Protein AF-0000000078664743 (afdb_homodimer)

Structure (mmCIF, N/CA/C/O backbone):
data_AF-0000000078664743-model_v1
#
loop_
_entity.id
_entity.type
_entity.pdbx_description
1 polymer 'ArnR1-like winged helix-turn-helix domain-containing protein'
#
loop_
_atom_site.group_PDB
_atom_site.id
_atom_site.type_symbol
_atom_site.label_atom_id
_atom_site.label_alt_id
_atom_site.label_comp_id
_atom_site.label_asym_id
_atom_site.label_entity_id
_atom_site.label_seq_id
_atom_site.pdbx_PDB_ins_code
_atom_site.Cartn_x
_atom_site.Cartn_y
_atom_site.Cartn_z
_atom_site.occupancy
_atom_site.B_iso_or_equiv
_atom_site.auth_seq_id
_atom_site.auth_comp_id
_atom_site.auth_asym_id
_atom_site.auth_atom_id
_atom_site.pdbx_PDB_model_num
ATOM 1 N N . MET A 1 1 ? 20.891 1.784 12.328 1 29.5 1 MET A N 1
ATOM 2 C CA . MET A 1 1 ? 19.484 2.105 12.508 1 29.5 1 MET A CA 1
ATOM 3 C C . MET A 1 1 ? 18.656 1.652 11.312 1 29.5 1 MET A C 1
ATOM 5 O O . MET A 1 1 ? 18.906 2.096 10.188 1 29.5 1 MET A O 1
ATOM 9 N N . VAL A 1 2 ? 18.438 0.49 11.133 1 40.75 2 VAL A N 1
ATOM 10 C CA . VAL A 1 2 ? 17.844 -0.229 10.008 1 40.75 2 VAL A CA 1
ATOM 11 C C . VAL A 1 2 ? 16.656 0.557 9.461 1 40.75 2 VAL A C 1
ATOM 13 O O . VAL A 1 2 ? 15.711 0.853 10.195 1 40.75 2 VAL A O 1
ATOM 16 N N . HIS A 1 3 ? 16.891 1.519 8.789 1 48.75 3 HIS A N 1
ATOM 17 C CA . HIS A 1 3 ? 15.93 2.467 8.242 1 48.75 3 HIS A CA 1
ATOM 18 C C . HIS A 1 3 ? 14.641 1.767 7.832 1 48.75 3 HIS A C 1
ATOM 20 O O . HIS A 1 3 ? 14.641 0.968 6.891 1 48.75 3 HIS A O 1
ATOM 26 N N . GLU A 1 4 ? 13.859 1.42 8.812 1 56.59 4 GLU A N 1
ATOM 27 C CA . GLU A 1 4 ? 12.609 0.689 8.648 1 56.59 4 GLU A CA 1
ATOM 28 C C . GLU A 1 4 ? 11.711 1.367 7.621 1 56.59 4 GLU A C 1
ATOM 30 O O . GLU A 1 4 ? 11.25 2.492 7.836 1 56.59 4 GLU A O 1
ATOM 35 N N . TYR A 1 5 ? 11.898 1.019 6.418 1 73.31 5 TYR A N 1
ATOM 36 C CA . TYR A 1 5 ? 11.07 1.503 5.32 1 73.31 5 TYR A CA 1
ATOM 37 C C . TYR A 1 5 ? 9.609 1.163 5.551 1 73.31 5 TYR A C 1
ATOM 39 O O . TYR A 1 5 ? 9.281 0.04 5.941 1 73.31 5 TYR A O 1
ATOM 47 N N . ARG A 1 6 ? 8.883 2.23 5.762 1 85.38 6 ARG A N 1
ATOM 48 C CA . ARG A 1 6 ? 7.438 2.08 5.906 1 85.38 6 ARG A CA 1
ATOM 49 C C . ARG A 1 6 ? 6.738 2.17 4.555 1 85.38 6 ARG A C 1
ATOM 51 O O . ARG A 1 6 ? 7.035 3.061 3.754 1 85.38 6 ARG A O 1
ATOM 58 N N . ASP A 1 7 ? 5.879 1.217 4.371 1 92 7 ASP A N 1
ATOM 59 C CA . ASP A 1 7 ? 5.074 1.307 3.156 1 92 7 ASP A CA 1
ATOM 60 C C . ASP A 1 7 ? 4.246 2.59 3.139 1 92 7 ASP A C 1
ATOM 62 O O . ASP A 1 7 ? 3.66 2.971 4.152 1 92 7 ASP A O 1
ATOM 66 N N . ARG A 1 8 ? 4.203 3.211 2.006 1 94.44 8 ARG A N 1
ATOM 67 C CA . ARG A 1 8 ? 3.533 4.5 1.865 1 94.44 8 ARG A CA 1
ATOM 68 C C . ARG A 1 8 ? 2.049 4.383 2.189 1 94.44 8 ARG A C 1
ATOM 70 O O . ARG A 1 8 ? 1.44 5.332 2.689 1 94.44 8 ARG A O 1
ATOM 77 N N . VAL A 1 9 ? 1.49 3.242 1.923 1 96.81 9 VAL A N 1
ATOM 78 C CA . VAL A 1 9 ? 0.064 3.061 2.176 1 96.81 9 VAL A CA 1
ATOM 79 C C . VAL A 1 9 ? -0.228 3.271 3.66 1 96.81 9 VAL A C 1
ATOM 81 O O . VAL A 1 9 ? -1.242 3.873 4.02 1 96.81 9 VAL A O 1
ATOM 84 N N . TYR A 1 10 ? 0.654 2.912 4.492 1 96.75 10 TYR A N 1
ATOM 85 C CA . TYR A 1 10 ? 0.436 3.066 5.926 1 96.75 10 TYR A CA 1
ATOM 86 C C . TYR A 1 10 ? 0.685 4.504 6.363 1 96.75 10 TYR A C 1
ATOM 88 O O . TYR A 1 10 ? 0.009 5.012 7.262 1 96.75 10 TYR A O 1
ATOM 96 N N . ILE A 1 11 ? 1.611 5.117 5.762 1 95.81 11 ILE A N 1
ATOM 97 C CA . ILE A 1 11 ? 1.877 6.523 6.047 1 95.81 11 ILE A CA 1
ATOM 98 C C . ILE A 1 11 ? 0.661 7.363 5.668 1 95.81 11 ILE A C 1
ATOM 100 O O . ILE A 1 11 ? 0.222 8.219 6.441 1 95.81 11 ILE A O 1
ATOM 104 N N . ARG A 1 12 ? 0.143 7.094 4.504 1 97.81 12 ARG A N 1
ATOM 105 C CA . ARG A 1 12 ? -1.037 7.812 4.035 1 97.81 12 ARG A CA 1
ATOM 106 C C . ARG A 1 12 ? -2.215 7.609 4.98 1 97.81 12 ARG A C 1
ATOM 108 O O . ARG A 1 12 ? -2.947 8.555 5.281 1 97.81 12 ARG A O 1
ATOM 115 N N . LYS A 1 13 ? -2.326 6.422 5.398 1 98.38 13 LYS A N 1
ATOM 116 C CA . LYS A 1 13 ? -3.387 6.129 6.359 1 98.38 13 LYS A CA 1
ATOM 117 C C . LYS A 1 13 ? -3.184 6.91 7.652 1 98.38 13 LYS A C 1
ATOM 119 O O . LYS A 1 13 ? -4.129 7.5 8.188 1 98.38 13 LYS A O 1
ATOM 124 N N . ASP A 1 14 ? -2.004 6.918 8.164 1 97.69 14 ASP A N 1
ATOM 125 C CA . ASP A 1 14 ? -1.708 7.59 9.422 1 97.69 14 ASP A CA 1
ATOM 126 C C . ASP A 1 14 ? -1.971 9.094 9.32 1 97.69 14 ASP A C 1
ATOM 128 O O . ASP A 1 14 ? -2.475 9.703 10.258 1 97.69 14 ASP A O 1
ATOM 132 N N . VAL A 1 15 ? -1.629 9.641 8.273 1 98.12 15 VAL A N 1
ATOM 133 C CA . VAL A 1 15 ? -1.849 11.062 8.039 1 98.12 15 VAL A CA 1
ATOM 134 C C . VAL A 1 15 ? -3.336 11.383 8.164 1 98.12 15 VAL A C 1
ATOM 136 O O . VAL A 1 15 ? -3.721 12.32 8.867 1 98.12 15 VAL A O 1
ATOM 139 N N . ILE A 1 16 ? -4.145 10.633 7.523 1 98.75 16 ILE A N 1
ATOM 140 C CA . ILE A 1 16 ? -5.586 10.867 7.562 1 98.75 16 ILE A CA 1
ATOM 141 C C . ILE A 1 16 ?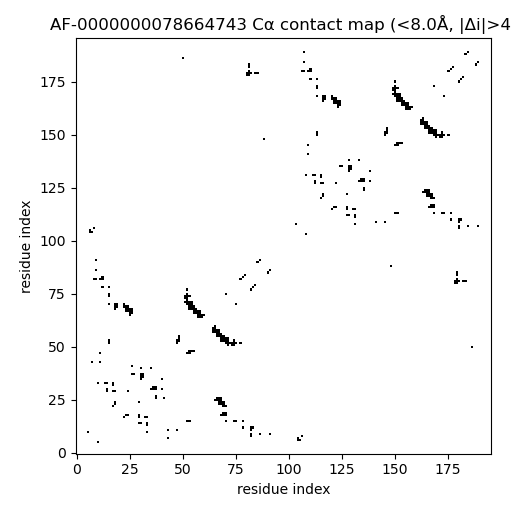 -6.105 10.648 8.984 1 98.75 16 ILE A C 1
ATOM 143 O O . ILE A 1 16 ? -6.91 11.43 9.484 1 98.75 16 ILE A O 1
ATOM 147 N N . LEU A 1 17 ? -5.602 9.625 9.594 1 98.31 17 LEU A N 1
ATOM 148 C CA . LEU A 1 17 ? -6.027 9.305 10.953 1 98.31 17 LEU A CA 1
ATOM 149 C C . LEU A 1 17 ? -5.699 10.445 11.914 1 98.31 17 LEU A C 1
ATOM 151 O O . LEU A 1 17 ? -6.551 10.859 12.703 1 98.31 17 LEU A O 1
ATOM 155 N N . LYS A 1 18 ? -4.484 10.953 11.883 1 98.38 18 LYS A N 1
ATOM 156 C CA . LYS A 1 18 ? -4.062 12.016 12.789 1 98.38 18 LYS A CA 1
ATOM 157 C C . LYS A 1 18 ? -4.844 13.305 12.531 1 98.38 18 LYS A C 1
ATOM 159 O O . LYS A 1 18 ? -5.258 13.984 13.469 1 98.38 18 LYS A O 1
ATOM 164 N N . LEU A 1 19 ? -5.109 13.594 11.289 1 98.56 19 LEU A N 1
ATOM 165 C CA . LEU A 1 19 ? -5.895 14.781 10.969 1 98.56 19 LEU A CA 1
ATOM 166 C C . LEU A 1 19 ? -7.344 14.609 11.414 1 98.56 19 LEU A C 1
ATOM 168 O O . LEU A 1 19 ? -8 15.578 11.789 1 98.56 19 LEU A O 1
ATOM 172 N N . SER A 1 20 ? -7.785 13.43 11.336 1 98.06 20 SER A N 1
ATOM 173 C CA . SER A 1 20 ? -9.141 13.156 11.805 1 98.06 20 SER A CA 1
ATOM 174 C C . SER A 1 20 ? -9.234 13.281 13.32 1 98.06 20 SER A C 1
ATOM 176 O O . SER A 1 20 ? -10.25 13.727 13.852 1 98.06 20 SER A O 1
ATOM 178 N N . GLU A 1 21 ? -8.227 12.945 13.984 1 97.56 21 GLU A N 1
ATOM 179 C CA . GLU A 1 21 ? -8.172 12.938 15.438 1 97.56 21 GLU A CA 1
ATOM 180 C C . GLU A 1 21 ? -7.98 14.344 15.992 1 97.56 21 GLU A C 1
ATOM 182 O O . GLU A 1 21 ? -8.625 14.734 16.969 1 97.56 21 GLU A O 1
ATOM 187 N N . TYR A 1 22 ? -7.117 15.117 15.352 1 97.31 22 TYR A N 1
ATOM 188 C CA . TYR A 1 22 ? -6.676 16.375 15.945 1 97.31 22 TYR A CA 1
ATOM 189 C C . TYR A 1 22 ? -7.242 17.562 15.18 1 97.31 22 TYR A C 1
ATOM 191 O O . TYR A 1 22 ? -7.113 18.719 15.617 1 97.31 22 TYR A O 1
ATOM 199 N N . GLY A 1 23 ? -7.875 17.203 14.102 1 96.5 23 GLY A N 1
ATOM 200 C CA . GLY A 1 23 ? -8.359 18.297 13.258 1 96.5 23 GLY A CA 1
ATOM 201 C C . GLY A 1 23 ? -7.281 18.891 12.375 1 96.5 23 GLY A C 1
ATOM 202 O O . GLY A 1 23 ? -6.578 18.156 11.672 1 96.5 23 GLY A O 1
ATOM 203 N N . GLU A 1 24 ? -7.102 20.203 12.414 1 97.56 24 GLU A N 1
ATOM 204 C CA . GLU A 1 24 ? -6.129 20.891 11.57 1 97.56 24 GLU A CA 1
ATOM 205 C C . GLU A 1 24 ? -4.742 20.875 12.211 1 97.56 24 GLU A C 1
ATOM 207 O O . GLU A 1 24 ? -4.598 21.109 13.406 1 97.56 24 GLU A O 1
ATOM 212 N N . LEU A 1 25 ? -3.781 20.562 11.422 1 97.25 25 LEU A N 1
ATOM 213 C CA . LEU A 1 25 ? -2.404 20.531 11.906 1 97.25 25 LEU A CA 1
ATOM 214 C C . LEU A 1 25 ? -1.46 21.156 10.883 1 97.25 25 LEU A C 1
ATOM 216 O O . LEU A 1 25 ? -1.695 21.062 9.672 1 97.25 25 LEU A O 1
ATOM 220 N N . ASN A 1 26 ? -0.406 21.719 11.398 1 95.44 26 ASN A N 1
ATOM 221 C CA . ASN A 1 26 ? 0.652 22.109 10.469 1 95.44 26 ASN A CA 1
ATOM 222 C C . ASN A 1 26 ? 1.552 20.922 10.125 1 95.44 26 ASN A C 1
ATOM 224 O O . ASN A 1 26 ? 1.415 19.844 10.711 1 95.44 26 ASN A O 1
ATOM 228 N N . GLN A 1 27 ? 2.393 21.094 9.125 1 94.94 27 GLN A N 1
ATOM 229 C CA . GLN A 1 27 ? 3.18 19.984 8.602 1 94.94 27 GLN A CA 1
ATOM 230 C C . GLN A 1 27 ? 4.055 19.375 9.688 1 94.94 27 GLN A C 1
ATOM 232 O O . GLN A 1 27 ? 4.117 18.141 9.812 1 94.94 27 GLN A O 1
ATOM 237 N N . SER A 1 28 ? 4.684 20.219 10.492 1 94.44 28 SER A N 1
ATOM 238 C CA . SER A 1 28 ? 5.609 19.75 11.516 1 94.44 28 SER A CA 1
ATOM 239 C C . SER A 1 28 ? 4.895 18.875 12.547 1 94.44 28 SER A C 1
ATOM 241 O O . SER A 1 28 ? 5.363 17.781 12.875 1 94.44 28 SER A O 1
ATOM 243 N N . LYS A 1 29 ? 3.85 19.297 13.078 1 95.75 29 LYS A N 1
ATOM 244 C CA . LYS A 1 29 ? 3.074 18.547 14.062 1 95.75 29 LYS A CA 1
ATOM 245 C C . LYS A 1 29 ? 2.506 17.266 13.453 1 95.75 29 LYS A C 1
ATOM 247 O O . LYS A 1 29 ? 2.553 16.203 14.07 1 95.75 29 LYS A O 1
ATOM 252 N N . LEU A 1 30 ? 1.995 17.328 12.273 1 97.06 30 LEU A N 1
ATOM 253 C CA . LEU A 1 30 ? 1.42 16.188 11.578 1 97.06 30 LEU A CA 1
ATOM 254 C C . LEU A 1 30 ? 2.451 15.078 11.414 1 97.06 30 LEU A C 1
ATOM 256 O O . LEU A 1 30 ? 2.189 13.922 11.766 1 97.06 30 LEU A O 1
ATOM 260 N N . MET A 1 31 ? 3.613 15.461 10.938 1 95.88 31 MET A N 1
ATOM 261 C CA . MET A 1 31 ? 4.676 14.484 10.734 1 95.88 31 MET A CA 1
ATOM 262 C C . MET A 1 31 ? 5.125 13.883 12.062 1 95.88 31 MET A C 1
ATOM 264 O O . MET A 1 31 ? 5.336 12.672 12.164 1 95.88 31 MET A O 1
ATOM 268 N N . SER A 1 32 ? 5.25 14.742 13.023 1 95.44 32 SER A N 1
ATOM 269 C CA . SER A 1 32 ? 5.652 14.289 14.352 1 95.44 32 SER A CA 1
ATOM 270 C C . SER A 1 32 ? 4.664 13.273 14.914 1 95.44 32 SER A C 1
ATOM 272 O O . SER A 1 32 ? 5.062 12.227 15.422 1 95.44 32 SER A O 1
ATOM 274 N N . TYR A 1 33 ? 3.393 13.547 14.742 1 96.19 33 TYR A N 1
ATOM 275 C CA . TYR A 1 33 ? 2.352 12.664 15.25 1 96.19 33 TYR A CA 1
ATOM 276 C C . TYR A 1 33 ? 2.365 11.328 14.508 1 96.19 33 TYR A C 1
ATOM 278 O O . TYR A 1 33 ? 1.973 10.297 15.062 1 96.19 33 TYR A O 1
ATOM 286 N N . CYS A 1 34 ? 2.85 11.297 13.312 1 95.88 34 CYS A N 1
ATOM 287 C CA . CYS A 1 34 ? 2.947 10.078 12.516 1 95.88 34 CYS A CA 1
ATOM 288 C C . CYS A 1 34 ? 4.277 9.375 12.75 1 95.88 34 CYS A C 1
ATOM 290 O O . CYS A 1 34 ? 4.531 8.305 12.188 1 95.88 34 CYS A O 1
ATOM 292 N N . GLY A 1 35 ? 5.129 9.969 13.508 1 94.19 35 GLY A N 1
ATOM 293 C CA . GLY A 1 35 ? 6.438 9.391 13.758 1 94.19 35 GLY A CA 1
ATOM 294 C C . GLY A 1 35 ? 7.387 9.539 12.578 1 94.19 35 GLY A C 1
ATOM 295 O O . GLY A 1 35 ? 8.234 8.672 12.344 1 94.19 35 GLY A O 1
ATOM 296 N N . LEU A 1 36 ? 7.168 10.578 11.859 1 92.25 36 LEU A N 1
ATOM 297 C CA . LEU A 1 36 ? 7.945 10.789 10.648 1 92.25 36 LEU A CA 1
ATOM 298 C C . LEU A 1 36 ? 8.695 12.117 10.711 1 92.25 36 LEU A C 1
ATOM 300 O O . LEU A 1 36 ? 8.391 12.969 11.547 1 92.25 36 LEU A O 1
ATOM 304 N N . ASN A 1 37 ? 9.68 12.109 9.719 1 86.44 37 ASN A N 1
ATOM 305 C CA . ASN A 1 37 ? 10.438 13.344 9.555 1 86.44 37 ASN A CA 1
ATOM 306 C C . ASN A 1 37 ? 9.93 14.172 8.375 1 86.44 37 ASN A C 1
ATOM 308 O O . ASN A 1 37 ? 9.75 13.641 7.277 1 86.44 37 ASN A O 1
ATOM 312 N N . ASN A 1 38 ? 9.75 15.391 8.594 1 77.5 38 ASN A N 1
ATOM 313 C CA . ASN A 1 38 ? 9.18 16.312 7.613 1 77.5 38 ASN A CA 1
ATOM 314 C C . ASN A 1 38 ? 10.016 16.359 6.336 1 77.5 38 ASN A C 1
ATOM 316 O O . ASN A 1 38 ? 9.469 16.453 5.234 1 77.5 38 ASN A O 1
ATOM 320 N N . VAL A 1 39 ? 11.266 16.375 6.578 1 75.38 39 VAL A N 1
ATOM 321 C CA . VAL A 1 39 ? 12.156 16.547 5.438 1 75.38 39 VAL A CA 1
ATOM 322 C C . VAL A 1 39 ? 11.977 15.398 4.457 1 75.38 39 VAL A C 1
ATOM 324 O O . VAL A 1 39 ? 11.875 15.609 3.246 1 75.38 39 VAL A O 1
ATOM 327 N N . LYS A 1 40 ? 11.672 14.242 4.887 1 80.75 40 LYS A N 1
ATOM 328 C CA . LYS A 1 40 ? 11.656 13.039 4.055 1 80.75 40 LYS A CA 1
ATOM 329 C C . LYS A 1 40 ? 10.258 12.773 3.514 1 80.75 40 LYS A C 1
ATOM 331 O O . LYS A 1 40 ? 10.094 12.086 2.498 1 80.75 40 LYS A O 1
ATOM 336 N N . HIS A 1 41 ? 9.367 13.516 4.156 1 86.44 41 HIS A N 1
ATOM 337 C CA . HIS A 1 41 ? 8.031 13.023 3.848 1 86.44 41 HIS A CA 1
ATOM 338 C C . HIS A 1 41 ? 7.113 14.156 3.389 1 86.44 41 HIS A C 1
ATOM 340 O O . HIS A 1 41 ? 5.895 13.984 3.33 1 86.44 41 HIS A O 1
ATOM 346 N N . LYS A 1 42 ? 7.734 15.242 3.076 1 89.69 42 LYS A N 1
ATOM 347 C CA . LYS A 1 42 ? 6.945 16.359 2.553 1 89.69 42 LYS A CA 1
ATOM 348 C C . LYS A 1 42 ? 6.246 15.969 1.254 1 89.69 42 LYS A C 1
ATOM 350 O O . LYS A 1 42 ? 5.09 16.344 1.033 1 89.69 42 LYS A O 1
ATOM 355 N N . ALA A 1 43 ? 6.918 15.211 0.462 1 92.19 43 ALA A N 1
ATOM 356 C CA . ALA A 1 43 ? 6.406 14.836 -0.853 1 92.19 43 ALA A CA 1
ATOM 357 C C . ALA A 1 43 ? 5.125 14.016 -0.728 1 92.19 43 ALA A C 1
ATOM 359 O O . ALA A 1 43 ? 4.215 14.148 -1.549 1 92.19 43 ALA A O 1
ATOM 360 N N . ILE A 1 44 ? 5.008 13.195 0.259 1 94.25 44 ILE A N 1
ATOM 361 C CA . ILE A 1 44 ? 3.824 12.359 0.409 1 94.25 44 ILE A CA 1
ATOM 362 C C . ILE A 1 44 ? 2.623 13.219 0.787 1 94.25 44 ILE A C 1
ATOM 364 O O . ILE A 1 44 ? 1.507 12.984 0.32 1 94.25 44 ILE A O 1
ATOM 368 N N . ILE A 1 45 ? 2.857 14.219 1.595 1 95.69 45 ILE A N 1
ATOM 369 C CA . ILE A 1 45 ? 1.802 15.156 1.969 1 95.69 45 ILE A CA 1
ATOM 370 C C . ILE A 1 45 ? 1.338 15.93 0.736 1 95.69 45 ILE A C 1
ATOM 372 O O . ILE A 1 45 ? 0.137 16.031 0.479 1 95.69 45 ILE A O 1
ATOM 376 N N . ASP A 1 46 ? 2.332 16.422 -0.015 1 95.31 46 ASP A N 1
ATOM 377 C CA . ASP A 1 46 ? 2 17.141 -1.239 1 95.31 46 ASP A CA 1
ATOM 378 C C . ASP A 1 46 ? 1.184 16.266 -2.188 1 95.31 46 ASP A C 1
ATOM 380 O O . ASP A 1 46 ? 0.227 16.734 -2.807 1 95.31 46 ASP A O 1
ATOM 384 N N . ASP A 1 47 ? 1.571 15.047 -2.311 1 96 47 ASP A N 1
ATOM 385 C CA . ASP A 1 47 ? 0.87 14.094 -3.172 1 96 47 ASP A CA 1
ATOM 386 C C . ASP A 1 47 ? -0.571 13.898 -2.711 1 96 47 ASP A C 1
ATOM 388 O O . ASP A 1 47 ? -1.488 13.828 -3.531 1 96 47 ASP A O 1
ATOM 392 N N . MET A 1 48 ? -0.771 13.828 -1.414 1 97.88 48 MET A N 1
ATOM 393 C CA . MET A 1 48 ? -2.105 13.617 -0.861 1 97.88 48 MET A CA 1
ATOM 394 C C . MET A 1 48 ? -2.982 14.844 -1.065 1 97.88 48 MET A C 1
ATOM 396 O O . MET A 1 48 ? -4.191 14.727 -1.261 1 97.88 48 MET A O 1
ATOM 400 N N . VAL A 1 49 ? -2.375 16.016 -0.998 1 98.06 49 VAL A N 1
ATOM 401 C CA . VAL A 1 49 ? -3.098 17.234 -1.315 1 98.06 49 VAL A CA 1
ATOM 402 C C . VAL A 1 49 ? -3.496 17.234 -2.789 1 98.06 49 VAL A C 1
ATOM 404 O O . VAL A 1 49 ? -4.652 17.516 -3.125 1 98.06 49 VAL A O 1
ATOM 407 N N . GLU A 1 50 ? -2.549 16.922 -3.629 1 97.56 50 GLU A N 1
ATOM 408 C CA . GLU A 1 50 ? -2.785 16.891 -5.07 1 97.56 50 GLU A CA 1
ATOM 409 C C . GLU A 1 50 ? -3.914 15.922 -5.426 1 97.56 50 GLU A C 1
ATOM 411 O O . GLU A 1 50 ? -4.715 16.203 -6.32 1 97.56 50 GLU A O 1
ATOM 416 N N . LYS A 1 51 ? -4.016 14.797 -4.73 1 97.81 51 LYS A N 1
ATOM 417 C CA . LYS A 1 51 ? -5.023 13.773 -5.016 1 97.81 51 LYS A CA 1
ATOM 418 C C . LYS A 1 51 ? -6.328 14.078 -4.285 1 97.81 51 LYS A C 1
ATOM 420 O O . LYS A 1 51 ? -7.301 13.328 -4.398 1 97.81 51 LYS A O 1
ATOM 425 N N . GLY A 1 52 ? -6.328 15.117 -3.473 1 98.19 52 GLY A N 1
ATOM 426 C CA . GLY A 1 52 ? -7.551 15.617 -2.865 1 98.19 52 GLY A CA 1
ATOM 427 C C . GLY A 1 52 ? -7.922 14.891 -1.585 1 98.19 52 GLY A C 1
ATOM 428 O O . GLY A 1 52 ? -9.07 14.969 -1.135 1 98.19 52 GLY A O 1
ATOM 429 N N . LEU A 1 53 ? -7.023 14.148 -0.983 1 98.69 53 LEU A N 1
ATOM 430 C CA . LEU A 1 53 ? -7.324 13.422 0.243 1 98.69 53 LEU A CA 1
ATOM 431 C C . LEU A 1 53 ? -7.273 14.352 1.453 1 98.69 53 LEU A C 1
ATOM 433 O O . LEU A 1 53 ? -7.992 14.141 2.434 1 98.69 53 LEU A O 1
ATOM 437 N N . ILE A 1 54 ? -6.355 15.352 1.365 1 98.69 54 ILE A N 1
ATOM 438 C CA . ILE A 1 54 ? -6.285 16.375 2.408 1 98.69 54 ILE A CA 1
ATOM 439 C C . ILE A 1 54 ? -6.242 17.75 1.772 1 98.69 54 ILE A C 1
ATOM 441 O O . ILE A 1 54 ? -5.934 17.891 0.585 1 98.69 54 ILE A O 1
ATOM 445 N N . ILE A 1 55 ? -6.602 18.688 2.564 1 98.62 55 ILE A N 1
ATOM 446 C CA . ILE A 1 55 ? -6.684 20.062 2.105 1 98.62 55 ILE A CA 1
ATOM 447 C C . ILE A 1 55 ? -5.594 20.906 2.777 1 98.62 55 ILE A C 1
ATOM 449 O O . ILE A 1 55 ? -5.395 20.812 3.992 1 98.62 55 ILE A O 1
ATOM 453 N N . ARG A 1 56 ? -4.855 21.578 1.975 1 98 56 ARG A N 1
ATOM 454 C CA . ARG A 1 56 ? -3.898 22.562 2.453 1 98 56 ARG A CA 1
ATOM 455 C C . ARG A 1 56 ? -4.52 23.953 2.482 1 98 56 ARG A C 1
ATOM 457 O O . ARG A 1 56 ? -5.172 24.375 1.524 1 98 56 ARG A O 1
ATOM 464 N N . PHE A 1 57 ? -4.379 24.656 3.58 1 97.5 57 PHE A N 1
ATOM 465 C CA . PHE A 1 57 ? -4.902 26.016 3.643 1 97.5 57 PHE A CA 1
ATOM 466 C C . PHE A 1 57 ? -4.039 26.891 4.547 1 97.5 57 PHE A C 1
ATOM 468 O O . PHE A 1 57 ? -3.209 26.375 5.305 1 97.5 57 PHE A O 1
ATOM 475 N N . GLU A 1 58 ? -4.242 28.203 4.398 1 96 58 GLU A N 1
ATOM 476 C CA . GLU A 1 58 ? -3.469 29.172 5.172 1 96 58 GLU A CA 1
ATOM 477 C C . GLU A 1 58 ? -4.328 29.844 6.242 1 96 58 GLU A C 1
ATOM 479 O O . GLU A 1 58 ? -5.504 30.125 6.012 1 96 58 GLU A O 1
ATOM 484 N N . GLU A 1 59 ? -3.701 30.016 7.379 1 91.5 59 GLU A N 1
ATOM 485 C CA . GLU A 1 59 ? -4.344 30.719 8.484 1 91.5 59 GLU A CA 1
ATOM 486 C C . GLU A 1 59 ? -3.492 31.891 8.969 1 91.5 59 GLU A C 1
ATOM 488 O O . GLU A 1 59 ? -2.295 31.719 9.219 1 91.5 59 GLU A O 1
ATOM 493 N N . PRO A 1 60 ? -4.168 33.062 9.039 1 91.12 60 PRO A N 1
ATOM 494 C CA . PRO A 1 60 ? -3.432 34.219 9.578 1 91.12 60 PRO A CA 1
ATOM 495 C C . PRO A 1 60 ? -3.104 34.062 11.062 1 91.12 60 PRO A C 1
ATOM 497 O O . PRO A 1 60 ? -3.914 33.531 11.828 1 91.12 60 PRO A O 1
ATOM 500 N N . TRP A 1 61 ? -2.027 34.281 11.375 1 89.31 61 TRP A N 1
ATOM 501 C CA . TRP A 1 61 ? -1.583 34.312 12.758 1 89.31 61 TRP A CA 1
ATOM 502 C C . TRP A 1 61 ? -0.781 35.594 13.055 1 89.31 61 TRP A C 1
ATOM 504 O O . TRP A 1 61 ? 0.433 35.625 12.844 1 89.31 61 TRP A O 1
ATOM 514 N N . GLY A 1 62 ? -1.494 36.5 13.625 1 90.19 62 GLY A N 1
ATOM 515 C CA . GLY A 1 62 ? -0.861 37.781 13.758 1 90.19 62 GLY A CA 1
ATOM 516 C C . GLY A 1 62 ? -0.442 38.375 12.422 1 90.19 62 GLY A C 1
ATOM 517 O O . GLY A 1 62 ? -1.262 38.531 11.508 1 90.19 62 GLY A O 1
ATOM 518 N N . ASN A 1 63 ? 0.848 38.719 12.281 1 92.06 63 ASN A N 1
ATOM 519 C CA . ASN A 1 63 ? 1.407 39.25 11.055 1 92.06 63 ASN A CA 1
ATOM 520 C C . ASN A 1 63 ? 2.004 38.156 10.172 1 92.06 63 ASN A C 1
ATOM 522 O O . ASN A 1 63 ? 2.709 38.438 9.203 1 92.06 63 ASN A O 1
ATOM 526 N N . LYS A 1 64 ? 1.752 36.938 10.648 1 91.94 64 LYS A N 1
ATOM 527 C CA . LYS A 1 64 ? 2.283 35.812 9.875 1 91.94 64 LYS A CA 1
ATOM 528 C C . LYS A 1 64 ? 1.157 34.938 9.328 1 91.94 64 LYS A C 1
ATOM 530 O O . LYS A 1 64 ? 0.001 35.094 9.734 1 91.94 64 LYS A O 1
ATOM 535 N N . THR A 1 65 ? 1.526 34.188 8.367 1 94.19 65 THR A N 1
ATOM 536 C CA . THR A 1 65 ? 0.617 33.188 7.809 1 94.19 65 THR A CA 1
ATOM 537 C C . THR A 1 65 ? 1.133 31.766 8.062 1 94.19 65 THR A C 1
ATOM 539 O O . THR A 1 65 ? 2.309 31.484 7.832 1 94.19 65 THR A O 1
ATOM 542 N N . ILE A 1 66 ? 0.268 30.953 8.586 1 94 66 ILE A N 1
ATOM 543 C CA . ILE A 1 66 ? 0.628 29.562 8.867 1 94 66 ILE A CA 1
ATOM 544 C C . ILE A 1 66 ? -0.122 28.625 7.918 1 94 66 ILE A C 1
ATOM 546 O O . ILE A 1 66 ? -1.306 28.844 7.641 1 94 66 ILE A O 1
ATOM 550 N N . ILE A 1 67 ? 0.604 27.578 7.445 1 96.06 67 ILE A N 1
ATOM 551 C CA . ILE A 1 67 ? -0.005 26.578 6.582 1 96.06 67 ILE A CA 1
ATOM 552 C C . ILE A 1 67 ? -0.501 25.406 7.426 1 96.06 67 ILE A C 1
ATOM 554 O O . ILE A 1 67 ? 0.235 24.875 8.266 1 96.06 67 ILE A O 1
ATOM 558 N N . LYS A 1 68 ? -1.726 25 7.18 1 97.62 68 LYS A N 1
ATOM 559 C CA . LYS A 1 68 ? -2.311 23.875 7.902 1 97.62 68 LYS A CA 1
ATOM 560 C C . LYS A 1 68 ? -2.963 22.891 6.945 1 97.62 68 LYS A C 1
ATOM 562 O O . LYS A 1 68 ? -3.164 23.203 5.77 1 97.62 68 LYS A O 1
ATOM 567 N N . TYR A 1 69 ? -3.279 21.703 7.523 1 98.31 69 TYR A N 1
ATOM 568 C CA . TYR A 1 69 ? -3.9 20.625 6.758 1 98.31 69 TYR A CA 1
ATOM 569 C C . TYR A 1 69 ? -5.113 20.062 7.484 1 98.31 69 TYR A C 1
ATOM 571 O O . TYR A 1 69 ? -5.141 20.031 8.719 1 98.31 69 TYR A O 1
ATOM 579 N N . LYS A 1 70 ? -6.094 19.672 6.73 1 98.69 70 LYS A N 1
ATOM 580 C CA . LYS A 1 70 ? -7.254 18.938 7.242 1 98.69 70 LYS A CA 1
ATOM 581 C C . LYS A 1 70 ? -7.688 17.844 6.27 1 98.69 70 LYS A C 1
ATOM 583 O O . LYS A 1 70 ? -7.359 17.906 5.082 1 98.69 70 LYS A O 1
ATOM 588 N N . VAL A 1 71 ? -8.383 16.891 6.777 1 98.69 71 VAL A N 1
ATOM 589 C CA . VAL A 1 71 ? -8.852 15.797 5.918 1 98.69 71 VAL A CA 1
ATOM 590 C C . VAL A 1 71 ? -10.062 16.266 5.117 1 98.69 71 VAL A C 1
ATOM 592 O O . VAL A 1 71 ? -10.914 17 5.633 1 98.69 71 VAL A O 1
ATOM 595 N N . SER A 1 72 ? -10.125 15.867 3.879 1 98.69 72 SER A N 1
ATOM 596 C CA . SER A 1 72 ? -11.289 16.125 3.045 1 98.69 72 SER A CA 1
ATOM 597 C C . SER A 1 72 ? -12.328 15.023 3.18 1 98.69 72 SER A C 1
ATOM 599 O O . SER A 1 72 ? -12.07 13.992 3.801 1 98.69 72 SER A O 1
ATOM 601 N N . GLU A 1 73 ? -13.516 15.242 2.59 1 98.5 73 GLU A N 1
ATOM 602 C CA . GLU A 1 73 ? -14.516 14.188 2.516 1 98.5 73 GLU A CA 1
ATOM 603 C C . GLU A 1 73 ? -14.008 12.992 1.707 1 98.5 73 GLU A C 1
ATOM 605 O O . GLU A 1 73 ? -14.242 11.844 2.074 1 98.5 73 GLU A O 1
ATOM 610 N N . LYS A 1 74 ? -13.289 13.297 0.604 1 98.62 74 LYS A N 1
ATOM 611 C CA . LYS A 1 74 ? -12.664 12.25 -0.203 1 98.62 74 LYS A CA 1
ATOM 612 C C . LYS A 1 74 ? -11.648 11.453 0.614 1 98.62 74 LYS A C 1
ATOM 614 O O . LYS A 1 74 ? -11.602 10.227 0.522 1 98.62 74 LYS A O 1
ATOM 619 N N . GLY A 1 75 ? -10.867 12.188 1.384 1 98.75 75 GLY A N 1
ATOM 620 C CA . GLY A 1 75 ? -9.883 11.539 2.232 1 98.75 75 GLY A CA 1
ATOM 621 C C . GLY A 1 75 ? -10.492 10.578 3.23 1 98.75 75 GLY A C 1
ATOM 622 O O . GLY A 1 75 ? -9.977 9.477 3.441 1 98.75 75 GLY A O 1
ATOM 623 N N . ARG A 1 76 ? -11.594 11 3.787 1 98.5 76 ARG A N 1
ATOM 624 C CA . ARG A 1 76 ? -12.289 10.148 4.75 1 98.5 76 ARG A CA 1
ATOM 625 C C . ARG A 1 76 ? -12.859 8.906 4.07 1 98.5 76 ARG A C 1
ATOM 627 O O . ARG A 1 76 ? -12.789 7.805 4.621 1 98.5 76 ARG A O 1
ATOM 634 N N . ALA A 1 77 ? -13.422 9.062 2.93 1 98.62 77 ALA A N 1
ATOM 635 C CA . ALA A 1 77 ? -13.969 7.941 2.172 1 98.62 77 ALA A CA 1
ATOM 636 C C . ALA A 1 77 ? -12.875 6.941 1.808 1 98.62 77 ALA A C 1
ATOM 638 O O . ALA A 1 77 ? -13.055 5.73 1.97 1 98.62 77 ALA A O 1
ATOM 639 N N . ILE A 1 78 ? -11.75 7.445 1.326 1 98.62 78 ILE A N 1
ATOM 640 C CA . ILE A 1 78 ? -10.641 6.59 0.904 1 98.62 78 ILE A CA 1
ATOM 641 C C . ILE A 1 78 ? -10.078 5.844 2.109 1 98.62 78 ILE A C 1
ATOM 643 O O . ILE A 1 78 ? -9.711 4.672 2.008 1 98.62 78 ILE A O 1
ATOM 647 N N . PHE A 1 79 ? -9.992 6.496 3.236 1 98.75 79 PHE A N 1
ATOM 648 C CA . PHE A 1 79 ? -9.57 5.852 4.473 1 98.75 79 PHE A CA 1
ATOM 649 C C . PHE A 1 79 ? -10.43 4.629 4.77 1 98.75 79 PHE A C 1
ATOM 651 O O . PHE A 1 79 ? -9.906 3.537 5.008 1 98.75 79 PHE A O 1
ATOM 658 N N . GLN A 1 80 ? -11.711 4.805 4.68 1 98.56 80 GLN A N 1
ATOM 659 C CA . GLN A 1 80 ? -12.656 3.77 5.078 1 98.56 80 GLN A CA 1
ATOM 660 C C . GLN A 1 80 ? -12.734 2.66 4.035 1 98.56 80 GLN A C 1
ATOM 662 O O . GLN A 1 80 ? -12.875 1.484 4.379 1 98.56 80 GLN A O 1
ATOM 667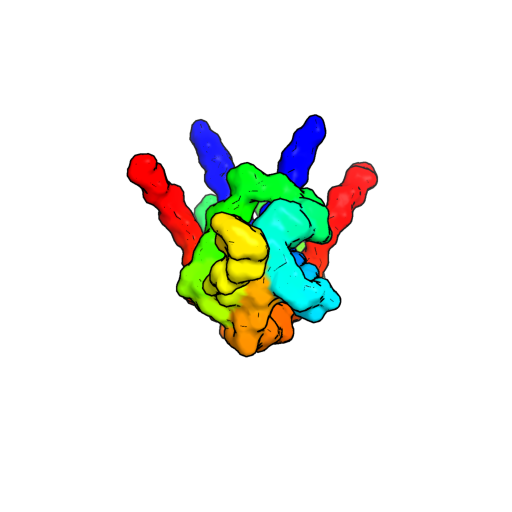 N N . GLU A 1 81 ? -12.656 2.998 2.801 1 98.5 81 GLU A N 1
ATOM 668 C CA . GLU A 1 81 ? -12.953 2.059 1.724 1 98.5 81 GLU A CA 1
ATOM 669 C C . GLU A 1 81 ? -11.695 1.333 1.26 1 98.5 81 GLU A C 1
ATOM 671 O O . GLU A 1 81 ? -11.773 0.233 0.708 1 98.5 81 GLU A O 1
ATOM 676 N N . ILE A 1 82 ? -10.531 1.971 1.485 1 98.69 82 ILE A N 1
ATOM 677 C CA . ILE A 1 82 ? -9.336 1.421 0.852 1 98.69 82 ILE A CA 1
ATOM 678 C C . ILE A 1 82 ? -8.25 1.217 1.899 1 98.69 82 ILE A C 1
ATOM 680 O O . ILE A 1 82 ? -7.805 0.09 2.133 1 98.69 82 ILE A O 1
ATOM 684 N N . LEU A 1 83 ? -7.859 2.266 2.654 1 98.75 83 LEU A N 1
ATOM 685 C CA . LEU A 1 83 ? -6.656 2.221 3.477 1 98.75 83 LEU A CA 1
ATOM 686 C C . LEU A 1 83 ? -6.867 1.342 4.703 1 98.75 83 LEU A C 1
ATOM 688 O O . LEU A 1 83 ? -6.016 0.513 5.035 1 98.75 83 LEU A O 1
ATOM 692 N N . GLU A 1 84 ? -7.961 1.559 5.367 1 98.44 84 GLU A N 1
ATOM 693 C CA . GLU A 1 84 ? -8.227 0.776 6.57 1 98.44 84 GLU A CA 1
ATOM 694 C C . GLU A 1 84 ? -8.438 -0.698 6.234 1 98.44 84 GLU A C 1
ATOM 696 O O . GLU A 1 84 ? -7.809 -1.571 6.84 1 98.44 84 GLU A O 1
ATOM 701 N N . PRO A 1 85 ? -9.273 -1.05 5.281 1 98.44 85 PRO A N 1
ATOM 702 C CA . PRO A 1 85 ? -9.406 -2.463 4.922 1 98.44 85 PRO A CA 1
ATOM 703 C C . PRO A 1 85 ? -8.086 -3.086 4.484 1 98.44 85 PRO A C 1
ATOM 705 O O . PRO A 1 85 ? -7.82 -4.254 4.781 1 98.44 85 PRO A O 1
ATOM 708 N N . TYR A 1 86 ? -7.246 -2.355 3.766 1 98.25 86 TYR A N 1
ATOM 709 C CA . TYR A 1 86 ? -5.949 -2.887 3.361 1 98.25 86 TYR A CA 1
ATOM 710 C C . TYR A 1 86 ? -5.117 -3.279 4.578 1 98.25 86 TYR A C 1
ATOM 712 O O . TYR A 1 86 ? -4.508 -4.352 4.598 1 98.25 86 TYR A O 1
ATOM 720 N N . GLU A 1 87 ? -5.109 -2.41 5.531 1 97.94 87 GLU A N 1
ATOM 721 C CA . GLU A 1 87 ? -4.297 -2.713 6.707 1 97.94 87 GLU A CA 1
ATOM 722 C C . GLU A 1 87 ? -4.875 -3.889 7.488 1 97.94 87 GLU A C 1
ATOM 724 O O . GLU A 1 87 ? -4.133 -4.652 8.109 1 97.94 87 GLU A O 1
ATOM 729 N N . VAL A 1 88 ? -6.145 -4.008 7.492 1 97.06 88 VAL A N 1
ATOM 730 C CA . VAL A 1 88 ? -6.762 -5.156 8.148 1 97.06 88 VAL A CA 1
ATOM 731 C C . VAL A 1 88 ? -6.289 -6.449 7.484 1 97.06 88 VAL A C 1
ATOM 733 O O . VAL A 1 88 ? -5.965 -7.422 8.172 1 97.06 88 VAL A O 1
ATOM 736 N N . LEU A 1 89 ? -6.246 -6.484 6.18 1 96.69 89 LEU A N 1
ATOM 737 C CA . LEU A 1 89 ? -5.812 -7.648 5.422 1 96.69 89 LEU A CA 1
ATOM 738 C C . LEU A 1 89 ? -4.312 -7.879 5.586 1 96.69 89 LEU A C 1
ATOM 740 O O . LEU A 1 89 ? -3.861 -9.023 5.68 1 96.69 89 LEU A O 1
ATOM 744 N N . PHE A 1 90 ? -3.547 -6.707 5.586 1 96.56 90 PHE A N 1
ATOM 745 C CA . PHE A 1 90 ? -2.092 -6.758 5.668 1 96.56 90 PHE A CA 1
ATOM 746 C C . PHE A 1 90 ? -1.576 -5.836 6.766 1 96.56 90 PHE A C 1
ATOM 748 O O . PHE A 1 90 ? -1.08 -4.742 6.484 1 96.56 90 PHE A O 1
ATOM 755 N N . PRO A 1 91 ? -1.623 -6.352 7.902 1 95.31 91 PRO A N 1
ATOM 756 C CA . PRO A 1 91 ? -1.157 -5.516 9.016 1 95.31 91 PRO A CA 1
ATOM 757 C C . PRO A 1 91 ? 0.326 -5.168 8.906 1 95.31 91 PRO A C 1
ATOM 759 O O . PRO A 1 91 ? 1.116 -5.965 8.398 1 95.31 91 PRO A O 1
ATOM 762 N N . ARG A 1 92 ? 0.637 -3.998 9.281 1 87.81 92 ARG A N 1
ATOM 763 C CA . ARG A 1 92 ? 2.027 -3.561 9.234 1 87.81 92 ARG A CA 1
ATOM 764 C C . ARG A 1 92 ? 2.9 -4.398 10.164 1 87.81 92 ARG A C 1
ATOM 766 O O . ARG A 1 92 ? 2.459 -4.801 11.242 1 87.81 92 ARG A O 1
ATOM 773 N N . SER A 1 93 ? 3.943 -5.277 9.492 1 69.31 93 SER A N 1
ATOM 774 C CA . SER A 1 93 ? 4.809 -6.188 10.234 1 69.31 93 SER A CA 1
ATOM 775 C C . SER A 1 93 ? 5.406 -5.508 11.461 1 69.31 93 SER A C 1
ATOM 777 O O . SER A 1 93 ? 5.895 -4.379 11.375 1 69.31 93 SER A O 1
ATOM 779 N N . GLU A 1 94 ? 4.965 -5.844 12.617 1 52.38 94 GLU A N 1
ATOM 780 C CA . GLU A 1 94 ? 5.867 -5.547 13.727 1 52.38 94 GLU A CA 1
ATOM 781 C C . GLU A 1 94 ? 7.234 -6.191 13.508 1 52.38 94 GLU A C 1
ATOM 783 O O . GLU A 1 94 ? 7.324 -7.328 13.039 1 52.38 94 GLU A O 1
ATOM 788 N N . GLY A 1 95 ? 8.25 -5.625 12.781 1 44.34 95 GLY A N 1
ATOM 789 C CA . GLY A 1 95 ? 9.578 -6.207 12.883 1 44.34 95 GLY A CA 1
ATOM 790 C C . GLY A 1 95 ? 9.688 -7.266 13.961 1 44.34 95 GLY A C 1
ATOM 791 O O . GLY A 1 95 ? 9.898 -6.945 15.133 1 44.34 95 GLY A O 1
ATOM 792 N N . GLU A 1 96 ? 8.859 -8.273 14.203 1 38.28 96 GLU A N 1
ATOM 793 C CA . GLU A 1 96 ? 9.391 -9.219 15.188 1 38.28 96 GLU A CA 1
ATOM 794 C C . GLU A 1 96 ? 10.703 -9.828 14.711 1 38.28 96 GLU A C 1
ATOM 796 O O . GLU A 1 96 ? 10.766 -10.43 13.641 1 38.28 96 GLU A O 1
ATOM 801 N N . GLU A 1 97 ? 11.875 -9.172 14.742 1 34.5 97 GLU A N 1
ATOM 802 C CA . GLU A 1 97 ? 13.07 -9.953 15.039 1 34.5 97 GLU A CA 1
ATOM 803 C C . GLU A 1 97 ? 12.75 -11.125 15.961 1 34.5 97 GLU A C 1
ATOM 805 O O . GLU A 1 97 ? 12.297 -10.922 17.094 1 34.5 97 GLU A O 1
ATOM 810 N N . LYS A 1 98 ? 12.039 -12.305 15.641 1 26.67 98 LYS A N 1
ATOM 811 C CA . LYS A 1 98 ? 12.742 -13.359 16.375 1 26.67 98 LYS A CA 1
ATOM 812 C C . LYS A 1 98 ? 14.195 -13.469 15.906 1 26.67 98 LYS A C 1
ATOM 814 O O . LYS A 1 98 ? 14.484 -13.297 14.719 1 26.67 98 LYS A O 1
ATOM 819 N N . MET B 1 1 ? 22.875 -0.096 -8.641 1 29.5 1 MET B N 1
ATOM 820 C CA . MET B 1 1 ? 21.547 -0.505 -9.047 1 29.5 1 MET B CA 1
ATOM 821 C C . MET B 1 1 ? 20.516 -0.151 -7.977 1 29.5 1 MET B C 1
ATOM 823 O O . MET B 1 1 ? 20.609 -0.628 -6.844 1 29.5 1 MET B O 1
ATOM 827 N N . VAL B 1 2 ? 20.188 0.981 -7.785 1 40.94 2 VAL B N 1
ATOM 828 C CA . VAL B 1 2 ? 19.391 1.621 -6.746 1 40.94 2 VAL B CA 1
ATOM 829 C C . VAL B 1 2 ? 18.156 0.764 -6.438 1 40.94 2 VAL B C 1
ATOM 831 O O . VAL B 1 2 ? 17.375 0.453 -7.336 1 40.94 2 VAL B O 1
ATOM 834 N N . HIS B 1 3 ? 18.312 -0.21 -5.77 1 48.97 3 HIS B N 1
ATOM 835 C CA . HIS B 1 3 ? 17.312 -1.224 -5.418 1 48.97 3 HIS B CA 1
ATOM 836 C C . HIS B 1 3 ? 15.938 -0.604 -5.219 1 48.97 3 HIS B C 1
ATOM 838 O O . HIS B 1 3 ? 15.727 0.151 -4.27 1 48.97 3 HIS B O 1
ATOM 844 N N . GLU B 1 4 ? 15.344 -0.233 -6.312 1 56.66 4 GLU B N 1
ATOM 845 C CA . GLU B 1 4 ? 14.047 0.434 -6.352 1 56.66 4 GLU B CA 1
ATOM 846 C C . GLU B 1 4 ? 13.008 -0.327 -5.527 1 56.66 4 GLU B C 1
ATOM 848 O O . GLU B 1 4 ? 12.672 -1.47 -5.848 1 56.66 4 GLU B O 1
ATOM 853 N N . TYR B 1 5 ? 12.953 -0.016 -4.312 1 73.12 5 TYR B N 1
ATOM 854 C CA . TYR B 1 5 ? 11.969 -0.577 -3.395 1 73.12 5 TYR B CA 1
ATOM 855 C C . TYR B 1 5 ? 10.555 -0.337 -3.904 1 73.12 5 TYR B C 1
ATOM 857 O O . TYR B 1 5 ? 10.219 0.769 -4.336 1 73.12 5 TYR B O 1
ATOM 865 N N . ARG B 1 6 ? 9.953 -1.452 -4.27 1 85.38 6 ARG B N 1
ATOM 866 C CA . ARG B 1 6 ? 8.555 -1.401 -4.688 1 85.38 6 ARG B CA 1
ATOM 867 C C . ARG B 1 6 ? 7.621 -1.551 -3.488 1 85.38 6 ARG B C 1
ATOM 869 O O . ARG B 1 6 ? 7.828 -2.422 -2.641 1 85.38 6 ARG B O 1
ATOM 876 N N . ASP B 1 7 ? 6.691 -0.662 -3.467 1 92 7 ASP B N 1
ATOM 877 C CA . ASP B 1 7 ? 5.684 -0.818 -2.422 1 92 7 ASP B CA 1
ATOM 878 C C . ASP B 1 7 ? 4.957 -2.154 -2.555 1 92 7 ASP B C 1
ATOM 880 O O . ASP B 1 7 ? 4.605 -2.57 -3.66 1 92 7 ASP B O 1
ATOM 884 N N . ARG B 1 8 ? 4.742 -2.781 -1.453 1 94.44 8 ARG B N 1
ATOM 885 C CA . ARG B 1 8 ? 4.156 -4.117 -1.434 1 94.44 8 ARG B CA 1
ATOM 886 C C . ARG B 1 8 ? 2.752 -4.109 -2.031 1 94.44 8 ARG B C 1
ATOM 888 O O . ARG B 1 8 ? 2.322 -5.094 -2.633 1 94.44 8 ARG B O 1
ATOM 895 N N . VAL B 1 9 ? 2.066 -3.021 -1.874 1 96.81 9 VAL B N 1
ATOM 896 C CA . VAL B 1 9 ? 0.704 -2.943 -2.393 1 96.81 9 VAL B CA 1
ATOM 897 C C . VAL B 1 9 ? 0.712 -3.164 -3.904 1 96.81 9 VAL B C 1
ATOM 899 O O . VAL B 1 9 ? -0.171 -3.832 -4.445 1 96.81 9 VAL B O 1
ATOM 902 N N . TYR B 1 10 ? 1.705 -2.727 -4.562 1 96.75 10 TYR B N 1
ATOM 903 C CA . TYR B 1 10 ? 1.771 -2.881 -6.012 1 96.75 10 TYR B CA 1
ATOM 904 C C . TYR B 1 10 ? 2.201 -4.293 -6.391 1 96.75 10 TYR B C 1
ATOM 906 O O . TYR B 1 10 ? 1.739 -4.844 -7.391 1 96.75 10 TYR B O 1
ATOM 914 N N . ILE B 1 11 ? 3.051 -4.844 -5.609 1 95.81 11 ILE B N 1
ATOM 915 C CA . ILE B 1 11 ? 3.465 -6.227 -5.832 1 95.81 11 ILE B CA 1
ATOM 916 C C . ILE B 1 11 ? 2.262 -7.156 -5.688 1 95.81 11 ILE B C 1
ATOM 918 O O . ILE B 1 11 ? 2.037 -8.031 -6.527 1 95.81 11 ILE B O 1
ATOM 922 N N . ARG B 1 12 ? 1.516 -6.926 -4.641 1 97.81 12 ARG B N 1
ATOM 923 C CA . ARG B 1 12 ? 0.325 -7.734 -4.398 1 97.81 12 ARG B CA 1
ATOM 924 C C . ARG B 1 12 ? -0.667 -7.609 -5.551 1 97.81 12 ARG B C 1
ATOM 926 O O . ARG B 1 12 ? -1.259 -8.602 -5.977 1 97.81 12 ARG B O 1
ATOM 933 N N . LYS B 1 13 ? -0.796 -6.43 -5.984 1 98.38 13 LYS B N 1
ATOM 934 C CA . LYS B 1 13 ? -1.676 -6.207 -7.129 1 98.38 13 LYS B CA 1
ATOM 935 C C . LYS B 1 13 ? -1.179 -6.957 -8.359 1 98.38 13 LYS B C 1
ATOM 937 O O . LYS B 1 13 ? -1.963 -7.605 -9.055 1 98.38 13 LYS B O 1
ATOM 942 N N . ASP B 1 14 ? 0.082 -6.879 -8.641 1 97.69 14 ASP B N 1
ATOM 943 C CA . ASP B 1 14 ? 0.658 -7.516 -9.82 1 97.69 14 ASP B CA 1
ATOM 944 C C . ASP B 1 14 ? 0.488 -9.031 -9.766 1 97.69 14 ASP B C 1
ATOM 946 O O . ASP B 1 14 ? 0.216 -9.672 -10.781 1 97.69 14 ASP B O 1
ATOM 950 N N . VAL B 1 15 ? 0.673 -9.562 -8.664 1 98.12 15 VAL B N 1
ATOM 951 C CA . VAL B 1 15 ? 0.518 -11 -8.477 1 98.12 15 VAL B CA 1
ATOM 952 C C . VAL B 1 15 ? -0.894 -11.43 -8.867 1 98.12 15 VAL B C 1
ATOM 954 O O . VAL B 1 15 ? -1.069 -12.375 -9.641 1 98.12 15 VAL B O 1
ATOM 957 N N . ILE B 1 16 ? -1.87 -10.742 -8.398 1 98.75 16 ILE B N 1
ATOM 958 C CA . ILE B 1 16 ? -3.256 -11.078 -8.703 1 98.75 16 ILE B CA 1
ATOM 959 C C . ILE B 1 16 ? -3.518 -10.891 -10.195 1 98.75 16 ILE B C 1
ATOM 961 O O . ILE B 1 16 ? -4.156 -11.727 -10.836 1 98.75 16 ILE B O 1
ATOM 965 N N . LEU B 1 17 ? -2.979 -9.82 -10.711 1 98.31 17 LEU B N 1
ATOM 966 C CA . LEU B 1 17 ? -3.168 -9.523 -12.125 1 98.31 17 LEU B CA 1
ATOM 967 C C . LEU B 1 17 ? -2.584 -10.625 -13 1 98.31 17 LEU B C 1
ATOM 969 O O . LEU B 1 17 ? -3.238 -11.094 -13.93 1 98.31 17 LEU B O 1
ATOM 973 N N . LYS B 1 18 ? -1.36 -11.047 -12.742 1 98.38 18 LYS B N 1
ATOM 974 C CA . LYS B 1 18 ? -0.701 -12.07 -13.547 1 98.38 18 LYS B CA 1
ATOM 975 C C . LYS B 1 18 ? -1.423 -13.414 -13.43 1 98.38 18 LYS B C 1
ATOM 977 O O . LYS B 1 18 ? -1.605 -14.117 -14.43 1 98.38 18 LYS B O 1
ATOM 982 N N . LEU B 1 19 ? -1.894 -13.75 -12.266 1 98.56 19 LEU B N 1
ATOM 983 C CA . LEU B 1 19 ? -2.639 -14.984 -12.086 1 98.56 19 LEU B CA 1
ATOM 984 C C . LEU B 1 19 ? -3.986 -14.914 -12.797 1 98.56 19 LEU B C 1
ATOM 986 O O . LEU B 1 19 ? -4.492 -15.93 -13.281 1 98.56 19 LEU B O 1
ATOM 990 N N . SER B 1 20 ? -4.52 -13.773 -12.797 1 98.06 20 SER B N 1
ATOM 991 C CA . SER B 1 20 ? -5.777 -13.586 -13.516 1 98.06 20 SER B CA 1
ATOM 992 C C . SER B 1 20 ? -5.578 -13.703 -15.023 1 98.06 20 SER B C 1
ATOM 994 O O . SER B 1 20 ? -6.445 -14.227 -15.727 1 98.06 20 SER B O 1
ATOM 996 N N . GLU B 1 21 ? -4.492 -13.281 -15.492 1 97.56 21 GLU B N 1
ATOM 997 C CA . GLU B 1 21 ? -4.176 -13.258 -16.922 1 97.56 21 GLU B CA 1
ATOM 998 C C . GLU B 1 21 ? -3.779 -14.648 -17.422 1 97.56 21 GLU B C 1
ATOM 1000 O O . GLU B 1 21 ? -4.203 -15.062 -18.5 1 97.56 21 GLU B O 1
ATOM 1005 N N . TYR B 1 22 ? -3.004 -15.367 -16.625 1 97.38 22 TYR B N 1
ATOM 1006 C CA . TYR B 1 22 ? -2.371 -16.594 -17.109 1 97.38 22 TYR B CA 1
ATOM 1007 C C . TYR B 1 22 ? -2.988 -17.828 -16.469 1 97.38 22 TYR B C 1
ATOM 1009 O O . TYR B 1 22 ? -2.697 -18.953 -16.875 1 97.38 22 TYR B O 1
ATOM 1017 N N . GLY B 1 23 ? -3.82 -17.516 -15.523 1 96.5 23 GLY B N 1
ATOM 1018 C CA . GLY B 1 23 ? -4.379 -18.641 -14.789 1 96.5 23 GLY B CA 1
ATOM 1019 C C . GLY B 1 23 ? -3.449 -19.156 -13.703 1 96.5 23 GLY B C 1
ATOM 1020 O O . GLY B 1 23 ? -2.949 -18.391 -12.883 1 96.5 23 GLY B O 1
ATOM 1021 N N . GLU B 1 24 ? -3.17 -20.453 -13.703 1 97.56 24 GLU B N 1
ATOM 1022 C CA . GLU B 1 24 ? -2.322 -21.078 -12.688 1 97.56 24 GLU B CA 1
ATOM 1023 C C . GLU B 1 24 ? -0.846 -20.953 -13.055 1 97.56 24 GLU B C 1
ATOM 1025 O O . GLU B 1 24 ? -0.467 -21.172 -14.211 1 97.56 24 GLU B O 1
ATOM 1030 N N . LEU B 1 25 ? -0.067 -20.594 -12.109 1 97.25 25 LEU B N 1
ATOM 1031 C CA . LEU B 1 25 ? 1.369 -20.469 -12.328 1 97.25 25 LEU B CA 1
ATOM 1032 C C . LEU B 1 25 ? 2.15 -21.031 -11.141 1 97.25 25 LEU B C 1
ATOM 1034 O O . LEU B 1 25 ? 1.69 -20.969 -10 1 97.25 25 LEU B O 1
ATOM 1038 N N . ASN B 1 26 ? 3.314 -21.516 -11.453 1 95.44 26 ASN B N 1
ATOM 1039 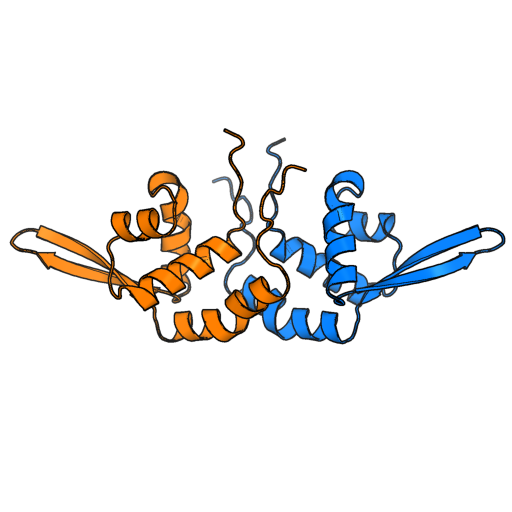C CA . ASN B 1 26 ? 4.207 -21.828 -10.344 1 95.44 26 ASN B CA 1
ATOM 1040 C C . ASN B 1 26 ? 4.941 -20.578 -9.844 1 95.44 26 ASN B C 1
ATOM 1042 O O . ASN B 1 26 ? 4.84 -19.516 -10.453 1 95.44 26 ASN B O 1
ATOM 1046 N N . GLN B 1 27 ? 5.59 -20.703 -8.711 1 94.94 27 GLN B N 1
ATOM 1047 C CA . GLN B 1 27 ? 6.18 -19.547 -8.055 1 94.94 27 GLN B CA 1
ATOM 1048 C C . GLN B 1 27 ? 7.195 -18.859 -8.961 1 94.94 27 GLN B C 1
ATOM 1050 O O . GLN B 1 27 ? 7.195 -17.625 -9.086 1 94.94 27 GLN B O 1
ATOM 1055 N N . SER B 1 28 ? 8.039 -19.656 -9.625 1 94.38 28 SER B N 1
ATOM 1056 C CA . SER B 1 28 ? 9.102 -19.094 -10.453 1 94.38 28 SER B CA 1
ATOM 1057 C C . SER B 1 28 ? 8.539 -18.281 -11.602 1 94.38 28 SER B C 1
ATOM 1059 O O . SER B 1 28 ? 8.977 -17.156 -11.852 1 94.38 28 SER B O 1
ATOM 1061 N N . LYS B 1 29 ? 7.629 -18.766 -12.328 1 95.75 29 LYS B N 1
ATOM 1062 C CA . LYS B 1 29 ? 7 -18.062 -13.445 1 95.75 29 LYS B CA 1
ATOM 1063 C C . LYS B 1 29 ? 6.234 -16.844 -12.953 1 95.75 29 LYS B C 1
ATOM 1065 O O . LYS B 1 29 ? 6.32 -15.766 -13.562 1 95.75 29 LYS B O 1
ATOM 1070 N N . LEU B 1 30 ? 5.52 -16.953 -11.883 1 97.06 30 LEU B N 1
ATOM 1071 C CA . LEU B 1 30 ? 4.742 -15.867 -11.312 1 97.06 30 LEU B CA 1
ATOM 1072 C C . LEU B 1 30 ? 5.641 -14.688 -10.961 1 97.06 30 LEU B C 1
ATOM 1074 O O . LEU B 1 30 ? 5.367 -13.547 -11.359 1 97.06 30 LEU B O 1
ATOM 1078 N N . MET B 1 31 ? 6.715 -14.992 -10.281 1 95.88 31 MET B N 1
ATOM 1079 C CA . MET B 1 31 ? 7.645 -13.938 -9.883 1 95.88 31 MET B CA 1
ATOM 1080 C C . MET B 1 31 ? 8.297 -13.297 -11.102 1 95.88 31 MET B C 1
ATOM 1082 O O . MET B 1 31 ? 8.438 -12.07 -11.172 1 95.88 31 MET B O 1
ATOM 1086 N N . SER B 1 32 ? 8.656 -14.141 -12.023 1 95.5 32 SER B N 1
ATOM 1087 C CA . SER B 1 32 ? 9.273 -13.641 -13.25 1 95.5 32 SER B CA 1
ATOM 1088 C C . SER B 1 32 ? 8.336 -12.695 -14 1 95.5 32 SER B C 1
ATOM 1090 O O . SER B 1 32 ? 8.75 -11.617 -14.422 1 95.5 32 SER B O 1
ATOM 1092 N N . TYR B 1 33 ? 7.082 -13.07 -14.07 1 96.19 33 TYR B N 1
ATOM 1093 C CA . TYR B 1 33 ? 6.094 -12.25 -14.766 1 96.19 33 TYR B CA 1
ATOM 1094 C C . TYR B 1 33 ? 5.871 -10.93 -14.039 1 96.19 33 TYR B C 1
ATOM 1096 O O . TYR B 1 33 ? 5.512 -9.922 -14.664 1 96.19 33 TYR B O 1
ATOM 1104 N N . CYS B 1 34 ? 6.113 -10.875 -12.766 1 95.88 34 CYS B N 1
ATOM 1105 C CA . CYS B 1 34 ? 5.969 -9.664 -11.969 1 95.88 34 CYS B CA 1
ATOM 1106 C C . CYS B 1 34 ? 7.266 -8.867 -11.953 1 95.88 34 CYS B C 1
ATOM 1108 O O . CYS B 1 34 ? 7.332 -7.793 -11.352 1 95.88 34 CYS B O 1
ATOM 1110 N N . GLY B 1 35 ? 8.289 -9.375 -12.531 1 94.12 35 GLY B N 1
ATOM 1111 C CA . GLY B 1 35 ? 9.578 -8.703 -12.531 1 94.12 35 GLY B CA 1
ATOM 1112 C C . GLY B 1 35 ? 10.297 -8.789 -11.203 1 94.12 35 GLY B C 1
ATOM 1113 O O . GLY B 1 35 ? 11.023 -7.871 -10.82 1 94.12 35 GLY B O 1
ATOM 1114 N N . LEU B 1 36 ? 10.008 -9.859 -10.539 1 92.31 36 LEU B N 1
ATOM 1115 C CA . LEU B 1 36 ? 10.562 -10.023 -9.195 1 92.31 36 LEU B CA 1
ATOM 1116 C C . LEU B 1 36 ? 11.406 -11.289 -9.109 1 92.31 36 LEU B C 1
ATOM 1118 O O . LEU B 1 36 ? 11.32 -12.156 -9.977 1 92.31 36 LEU B O 1
ATOM 1122 N N . ASN B 1 37 ? 12.18 -11.211 -7.953 1 86.5 37 ASN B N 1
ATOM 1123 C CA . ASN B 1 37 ? 12.992 -12.383 -7.645 1 86.5 37 ASN B CA 1
ATOM 1124 C C . ASN B 1 37 ? 12.336 -13.258 -6.578 1 86.5 37 ASN B C 1
ATOM 1126 O O . ASN B 1 37 ? 11.922 -12.766 -5.527 1 86.5 37 ASN B O 1
ATOM 1130 N N . ASN B 1 38 ? 12.297 -14.492 -6.824 1 77.88 38 ASN B N 1
ATOM 1131 C CA . ASN B 1 38 ? 11.617 -15.461 -5.961 1 77.88 38 ASN B CA 1
ATOM 1132 C C . ASN B 1 38 ? 12.211 -15.469 -4.555 1 77.88 38 ASN B C 1
ATOM 1134 O O . ASN B 1 38 ? 11.477 -15.602 -3.572 1 77.88 38 ASN B O 1
ATOM 1138 N N . VAL B 1 39 ? 13.477 -15.383 -4.559 1 75.56 39 VAL B N 1
ATOM 1139 C CA . VAL B 1 39 ? 14.148 -15.508 -3.27 1 75.56 39 VAL B CA 1
ATOM 1140 C C . VAL B 1 39 ? 13.703 -14.383 -2.342 1 75.56 39 VAL B C 1
ATOM 1142 O O . VAL B 1 39 ? 13.406 -14.609 -1.168 1 75.56 39 VAL B O 1
ATOM 1145 N N . LYS B 1 40 ? 13.383 -13.234 -2.832 1 81.06 40 LYS B N 1
ATOM 1146 C CA . LYS B 1 40 ? 13.117 -12.047 -2.021 1 81.06 40 LYS B CA 1
ATOM 1147 C C . LYS B 1 40 ? 11.625 -11.883 -1.753 1 81.06 40 LYS B C 1
ATOM 1149 O O . LYS B 1 40 ? 11.234 -11.211 -0.795 1 81.06 40 LYS B O 1
ATOM 1154 N N . HIS B 1 41 ? 10.938 -12.703 -2.553 1 86.69 41 HIS B N 1
ATOM 1155 C CA . HIS B 1 41 ? 9.531 -12.312 -2.498 1 86.69 41 HIS B CA 1
ATOM 1156 C C . HIS B 1 41 ? 8.633 -13.508 -2.211 1 86.69 41 HIS B C 1
ATOM 1158 O O . HIS B 1 41 ? 7.414 -13.43 -2.387 1 86.69 41 HIS B O 1
ATOM 1164 N N . LYS B 1 42 ? 9.258 -14.539 -1.767 1 90 42 LYS B N 1
ATOM 1165 C CA . LYS B 1 42 ? 8.469 -15.711 -1.396 1 90 42 LYS B CA 1
ATOM 1166 C C . LYS B 1 42 ? 7.512 -15.391 -0.254 1 90 42 LYS B C 1
ATOM 1168 O O . LYS B 1 42 ? 6.367 -15.844 -0.252 1 90 42 LYS B O 1
ATOM 1173 N N . ALA B 1 43 ? 7.973 -14.602 0.645 1 92.25 43 ALA B N 1
ATOM 1174 C CA . ALA B 1 43 ? 7.199 -14.273 1.837 1 92.25 43 ALA B CA 1
ATOM 1175 C C . ALA B 1 43 ? 5.906 -13.547 1.469 1 92.25 43 ALA B C 1
ATOM 1177 O O . ALA B 1 43 ? 4.871 -13.75 2.104 1 92.25 43 ALA B O 1
ATOM 1178 N N . ILE B 1 44 ? 5.914 -12.727 0.474 1 94.31 44 ILE B N 1
ATOM 1179 C CA . ILE B 1 44 ? 4.723 -11.969 0.099 1 94.31 44 ILE B CA 1
ATOM 1180 C C . ILE B 1 44 ? 3.68 -12.914 -0.494 1 94.31 44 ILE B C 1
ATOM 1182 O O . ILE B 1 44 ? 2.48 -12.758 -0.247 1 94.31 44 ILE B O 1
ATOM 1186 N N . ILE B 1 45 ? 4.133 -13.891 -1.236 1 95.75 45 ILE B N 1
ATOM 1187 C CA . ILE B 1 45 ? 3.234 -14.891 -1.797 1 95.75 45 ILE B CA 1
ATOM 1188 C C . ILE B 1 45 ? 2.604 -15.703 -0.669 1 95.75 45 ILE B C 1
ATOM 1190 O O . ILE B 1 45 ? 1.387 -15.898 -0.643 1 95.75 45 ILE B O 1
ATOM 1194 N N . ASP B 1 46 ? 3.473 -16.141 0.253 1 95.31 46 ASP B N 1
ATOM 1195 C CA . ASP B 1 46 ? 2.971 -16.891 1.396 1 95.31 46 ASP B CA 1
ATOM 1196 C C . ASP B 1 46 ? 1.93 -16.094 2.172 1 95.31 46 ASP B C 1
ATOM 1198 O O . ASP B 1 46 ? 0.911 -16.641 2.602 1 95.31 46 ASP B O 1
ATOM 1202 N N . ASP B 1 47 ? 2.195 -14.844 2.357 1 96.06 47 ASP B N 1
ATOM 1203 C CA . ASP B 1 47 ? 1.279 -13.953 3.068 1 96.06 47 ASP B CA 1
ATOM 1204 C C . ASP B 1 47 ? -0.06 -13.852 2.344 1 96.06 47 ASP B C 1
ATOM 1206 O O . ASP B 1 47 ?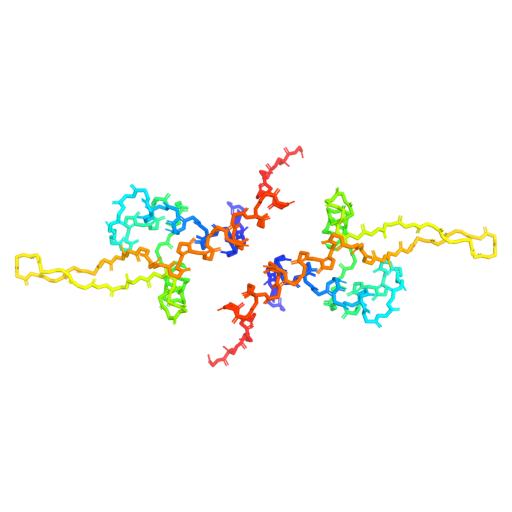 -1.117 -13.852 2.977 1 96.06 47 ASP B O 1
ATOM 1210 N N . MET B 1 48 ? -0.016 -13.789 1.036 1 97.94 48 MET B N 1
ATOM 1211 C CA . MET B 1 48 ? -1.234 -13.664 0.24 1 97.94 48 MET B CA 1
ATOM 1212 C C . MET B 1 48 ? -2.045 -14.953 0.282 1 97.94 48 MET B C 1
ATOM 1214 O O . MET B 1 48 ? -3.275 -14.922 0.244 1 97.94 48 MET B O 1
ATOM 1218 N N . VAL B 1 49 ? -1.355 -16.078 0.335 1 98.12 49 VAL B N 1
ATOM 1219 C CA . VAL B 1 49 ? -2.035 -17.359 0.52 1 98.12 49 VAL B CA 1
ATOM 1220 C C . VAL B 1 49 ? -2.703 -17.391 1.893 1 98.12 49 VAL B C 1
ATOM 1222 O O . VAL B 1 49 ? -3.879 -17.75 2.01 1 98.12 49 VAL B O 1
ATOM 1225 N N . GLU B 1 50 ? -1.957 -17 2.893 1 97.62 50 GLU B N 1
ATOM 1226 C CA . GLU B 1 50 ? -2.461 -17 4.262 1 97.62 50 GLU B CA 1
ATOM 1227 C C . GLU B 1 50 ? -3.703 -16.125 4.391 1 97.62 50 GLU B C 1
ATOM 1229 O O . GLU B 1 50 ? -4.637 -16.469 5.121 1 97.62 50 GLU B O 1
ATOM 1234 N N . LYS B 1 51 ? -3.744 -15 3.686 1 97.88 51 LYS B N 1
ATOM 1235 C CA . LYS B 1 51 ? -4.855 -14.055 3.768 1 97.88 51 LYS B CA 1
ATOM 1236 C C . LYS B 1 51 ? -5.977 -14.445 2.807 1 97.88 51 LYS B C 1
ATOM 1238 O O . LYS B 1 51 ? -7.004 -13.766 2.736 1 97.88 51 LYS B O 1
ATOM 1243 N N . GLY B 1 52 ? -5.738 -15.484 2.01 1 98.25 52 GLY B N 1
ATOM 1244 C CA . GLY B 1 52 ? -6.785 -16.062 1.187 1 98.25 52 GLY B CA 1
ATOM 1245 C C . GLY B 1 52 ? -6.961 -15.359 -0.145 1 98.25 52 GLY B C 1
ATOM 1246 O O . GLY B 1 52 ? -7.992 -15.508 -0.801 1 98.25 52 GLY B O 1
ATOM 1247 N N . LEU B 1 53 ? -6.0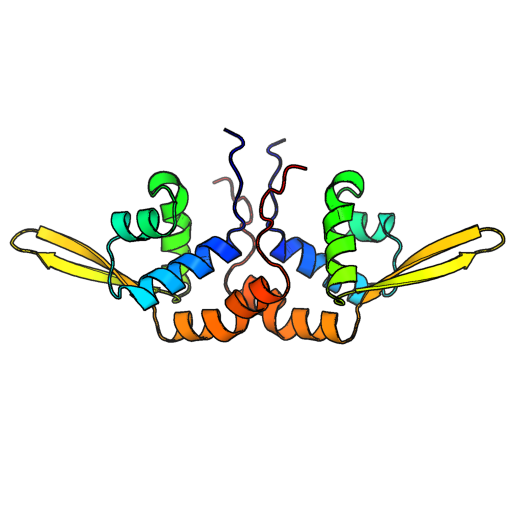23 -14.547 -0.564 1 98.69 53 LEU B N 1
ATOM 1248 C CA . LEU B 1 53 ? -6.145 -13.828 -1.83 1 98.69 53 LEU B CA 1
ATOM 1249 C C . LEU B 1 53 ? -5.801 -14.742 -3.004 1 98.69 53 LEU B C 1
ATOM 1251 O O . LEU B 1 53 ? -6.336 -14.57 -4.102 1 98.69 53 LEU B O 1
ATOM 1255 N N . ILE B 1 54 ? -4.848 -15.672 -2.736 1 98.69 54 ILE B N 1
ATOM 1256 C CA . ILE B 1 54 ? -4.508 -16.672 -3.742 1 98.69 54 ILE B CA 1
ATOM 1257 C C . ILE B 1 54 ? -4.484 -18.062 -3.104 1 98.69 54 ILE B C 1
ATOM 1259 O O . ILE B 1 54 ? -4.395 -18.188 -1.88 1 98.69 54 ILE B O 1
ATOM 1263 N N . ILE B 1 55 ? -4.629 -19.016 -3.951 1 98.62 55 ILE B N 1
ATOM 1264 C CA . ILE B 1 55 ? -4.695 -20.391 -3.51 1 98.62 55 ILE B CA 1
ATOM 1265 C C . ILE B 1 55 ? -3.443 -21.141 -3.963 1 98.62 55 ILE B C 1
ATOM 1267 O O . ILE B 1 55 ? -3.027 -21.031 -5.117 1 98.62 55 ILE B O 1
ATOM 1271 N N . ARG B 1 56 ? -2.824 -21.781 -3.031 1 98 56 ARG B N 1
ATOM 1272 C CA . ARG B 1 56 ? -1.723 -22.688 -3.318 1 98 56 ARG B CA 1
ATOM 1273 C C . ARG B 1 56 ? -2.223 -24.125 -3.461 1 98 56 ARG B C 1
ATOM 1275 O O . ARG B 1 56 ? -3.016 -24.594 -2.641 1 98 56 ARG B O 1
ATOM 1282 N N . PHE B 1 57 ? -1.827 -24.797 -4.508 1 97.5 57 PHE B N 1
ATOM 1283 C CA . PHE B 1 57 ? -2.229 -26.188 -4.664 1 97.5 57 PHE B CA 1
ATOM 1284 C C . PHE B 1 57 ? -1.146 -26.984 -5.383 1 97.5 57 PHE B C 1
ATOM 1286 O O . PHE B 1 57 ? -0.231 -26.406 -5.973 1 97.5 57 PHE B O 1
ATOM 1293 N N . GLU B 1 58 ? -1.287 -28.312 -5.262 1 95.94 58 GLU B N 1
ATOM 1294 C CA . GLU B 1 58 ? -0.313 -29.219 -5.871 1 95.94 58 GLU B CA 1
ATOM 1295 C C . GLU B 1 58 ? -0.902 -29.922 -7.082 1 95.94 58 GLU B C 1
ATOM 1297 O O . GLU B 1 58 ? -2.078 -30.297 -7.082 1 95.94 58 GLU B O 1
ATOM 1302 N N . GLU B 1 59 ? -0.048 -30.047 -8.086 1 91.5 59 GLU B N 1
ATOM 1303 C CA . GLU B 1 59 ? -0.417 -30.797 -9.297 1 91.5 59 GLU B CA 1
ATOM 1304 C C . GLU B 1 59 ? 0.595 -31.891 -9.602 1 91.5 59 GLU B C 1
ATOM 1306 O O . GLU B 1 59 ? 1.802 -31.641 -9.633 1 91.5 59 GLU B O 1
ATOM 1311 N N . PRO B 1 60 ? 0.041 -33.094 -9.781 1 91.12 60 PRO B N 1
ATOM 1312 C CA . PRO B 1 60 ? 0.947 -34.188 -10.164 1 91.12 60 PRO B CA 1
ATOM 1313 C C . PRO B 1 60 ? 1.53 -34 -11.562 1 91.12 60 PRO B C 1
ATOM 1315 O O . PRO B 1 60 ? 0.838 -33.531 -12.469 1 91.12 60 PRO B O 1
ATOM 1318 N N . TRP B 1 61 ? 2.664 -34.156 -11.664 1 89.31 61 TRP B N 1
ATOM 1319 C CA . TRP B 1 61 ? 3.357 -34.156 -12.945 1 89.31 61 TRP B CA 1
ATOM 1320 C C . TRP B 1 61 ? 4.297 -35.344 -13.07 1 89.31 61 TRP B C 1
ATOM 1322 O O . TRP B 1 61 ? 5.449 -35.281 -12.633 1 89.31 61 TRP B O 1
ATOM 1332 N N . GLY B 1 62 ? 3.777 -36.312 -13.758 1 90.38 62 GLY B N 1
ATOM 1333 C CA . GLY B 1 62 ? 4.523 -37.562 -13.75 1 90.38 62 GLY B CA 1
ATOM 1334 C C . GLY B 1 62 ? 4.727 -38.125 -12.359 1 90.38 62 GLY B C 1
ATOM 1335 O O . GLY B 1 62 ? 3.764 -38.344 -11.617 1 90.38 62 GLY B O 1
ATOM 1336 N N . ASN B 1 63 ? 5.992 -38.344 -11.984 1 92.19 63 ASN B N 1
ATOM 1337 C CA . ASN B 1 63 ? 6.348 -38.844 -10.664 1 92.19 63 ASN B CA 1
ATOM 1338 C C . ASN B 1 63 ? 6.68 -37.719 -9.703 1 92.19 63 ASN B C 1
ATOM 1340 O O . ASN B 1 63 ? 7.215 -37.969 -8.617 1 92.19 63 ASN B O 1
ATOM 1344 N N . LYS B 1 64 ? 6.441 -36.5 -10.227 1 92.62 64 LYS B N 1
ATOM 1345 C CA . LYS B 1 64 ? 6.73 -35.344 -9.375 1 92.62 64 LYS B CA 1
ATOM 1346 C C . LYS B 1 64 ? 5.461 -34.562 -9.062 1 92.62 64 LYS B C 1
ATOM 1348 O O . LYS B 1 64 ? 4.414 -34.812 -9.68 1 92.62 64 LYS B O 1
ATOM 1353 N N . THR B 1 65 ? 5.562 -33.812 -8.031 1 94.25 65 THR B N 1
ATOM 1354 C CA . THR B 1 65 ? 4.488 -32.906 -7.66 1 94.25 65 THR B CA 1
ATOM 1355 C C . THR B 1 65 ? 4.934 -31.438 -7.82 1 94.25 65 THR B C 1
ATOM 1357 O O . THR B 1 65 ? 6.012 -31.062 -7.355 1 94.25 65 THR B O 1
ATOM 1360 N N . ILE B 1 66 ? 4.117 -30.672 -8.508 1 94 66 ILE B N 1
ATOM 1361 C CA . ILE B 1 66 ? 4.422 -29.266 -8.719 1 94 66 ILE B CA 1
ATOM 1362 C C . ILE B 1 66 ? 3.439 -28.391 -7.93 1 94 66 ILE B C 1
ATOM 1364 O O . ILE B 1 66 ? 2.244 -28.688 -7.883 1 94 66 ILE B O 1
ATOM 1368 N N . ILE B 1 67 ? 3.998 -27.312 -7.34 1 96.06 67 ILE B N 1
ATOM 1369 C CA . ILE B 1 67 ? 3.168 -26.359 -6.609 1 96.06 67 ILE B CA 1
ATOM 1370 C C . ILE B 1 67 ? 2.754 -25.219 -7.539 1 96.06 67 ILE B C 1
ATOM 1372 O O . ILE B 1 67 ? 3.596 -24.625 -8.219 1 96.06 67 ILE B O 1
ATOM 1376 N N . LYS B 1 68 ? 1.479 -24.922 -7.531 1 97.62 68 LYS B N 1
ATOM 1377 C CA . LYS B 1 68 ? 0.959 -23.828 -8.359 1 97.62 68 LYS B CA 1
ATOM 1378 C C . LYS B 1 68 ? 0.068 -22.906 -7.539 1 97.62 68 LYS B C 1
ATOM 1380 O O . LYS B 1 68 ? -0.324 -23.234 -6.418 1 97.62 68 LYS B O 1
ATOM 1385 N N . TYR B 1 69 ? -0.221 -21.734 -8.18 1 98.31 69 TYR B N 1
ATOM 1386 C CA . TYR B 1 69 ? -1.051 -20.719 -7.547 1 98.31 69 TYR B CA 1
ATOM 1387 C C . TYR B 1 69 ? -2.145 -20.25 -8.492 1 98.31 69 TYR B C 1
ATOM 1389 O O . TYR B 1 69 ? -1.943 -20.188 -9.711 1 98.31 69 TYR B O 1
ATOM 1397 N N . LYS B 1 70 ? -3.275 -19.906 -7.938 1 98.69 70 LYS B N 1
ATOM 1398 C CA . LYS B 1 70 ? -4.367 -19.266 -8.664 1 98.69 70 LYS B CA 1
ATOM 1399 C C . LYS B 1 70 ? -5.059 -18.219 -7.797 1 98.69 70 LYS B C 1
ATOM 1401 O O . LYS B 1 70 ? -4.961 -18.25 -6.57 1 98.69 70 LYS B O 1
ATOM 1406 N N . VAL B 1 71 ? -5.711 -17.297 -8.43 1 98.69 71 VAL B N 1
ATOM 1407 C CA . VA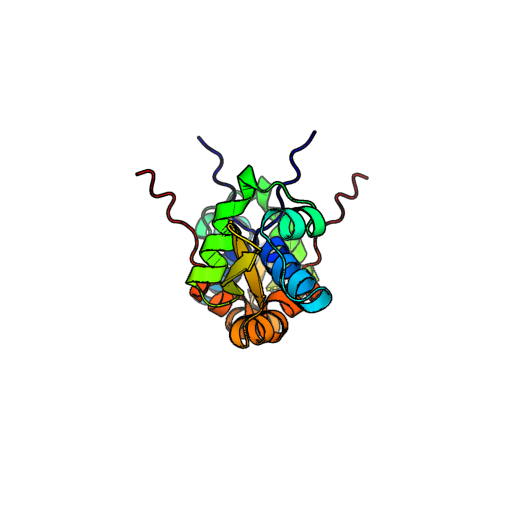L B 1 71 ? -6.406 -16.266 -7.676 1 98.69 71 VAL B CA 1
ATOM 1408 C C . VAL B 1 71 ? -7.715 -16.812 -7.117 1 98.69 71 VAL B C 1
ATOM 1410 O O . VAL B 1 71 ? -8.398 -17.609 -7.777 1 98.69 71 VAL B O 1
ATOM 1413 N N . SER B 1 72 ? -8.039 -16.438 -5.922 1 98.69 72 SER B N 1
ATOM 1414 C CA . SER B 1 72 ? -9.32 -16.797 -5.32 1 98.69 72 SER B CA 1
ATOM 1415 C C . SER B 1 72 ? -10.398 -15.758 -5.652 1 98.69 72 SER B C 1
ATOM 1417 O O . SER B 1 72 ? -10.094 -14.711 -6.223 1 98.69 72 SER B O 1
ATOM 1419 N N . GLU B 1 73 ? -11.648 -16.062 -5.293 1 98.5 73 GLU B N 1
ATOM 1420 C CA . GLU B 1 73 ? -12.727 -15.086 -5.414 1 98.5 73 GLU B CA 1
ATOM 1421 C C . GLU B 1 73 ? -12.461 -13.867 -4.531 1 98.5 73 GLU B C 1
ATOM 1423 O O . GLU B 1 73 ? -12.695 -12.734 -4.941 1 98.5 73 GLU B O 1
ATOM 1428 N N . LYS B 1 74 ? -11.93 -14.117 -3.318 1 98.62 74 LYS B N 1
ATOM 1429 C CA . LYS B 1 74 ? -11.547 -13.039 -2.412 1 98.62 74 LYS B CA 1
ATOM 1430 C C . LYS B 1 74 ? -10.461 -12.164 -3.027 1 98.62 74 LYS B C 1
ATOM 1432 O O . LYS B 1 74 ? -10.508 -10.938 -2.934 1 98.62 74 LYS B O 1
ATOM 1437 N N . GLY B 1 75 ? -9.492 -12.836 -3.633 1 98.75 75 GLY B N 1
ATOM 1438 C CA . GLY B 1 75 ? -8.414 -12.109 -4.281 1 98.75 75 GLY B CA 1
ATOM 1439 C C . GLY B 1 75 ? -8.898 -11.188 -5.387 1 98.75 75 GLY B C 1
ATOM 1440 O O . GLY B 1 75 ? -8.43 -10.047 -5.5 1 98.75 75 GLY B O 1
ATOM 1441 N N . ARG B 1 76 ? -9.836 -11.68 -6.133 1 98.5 76 ARG B N 1
ATOM 1442 C CA . ARG B 1 76 ? -10.398 -10.867 -7.211 1 98.5 76 ARG B CA 1
ATOM 1443 C C . ARG B 1 76 ? -11.172 -9.68 -6.66 1 98.5 76 ARG B C 1
ATOM 1445 O O . ARG B 1 76 ? -11.078 -8.57 -7.195 1 98.5 76 ARG B O 1
ATOM 1452 N N . ALA B 1 77 ? -11.922 -9.891 -5.648 1 98.62 77 ALA B N 1
ATOM 1453 C CA . ALA B 1 77 ? -12.68 -8.812 -5.016 1 98.62 77 ALA B CA 1
ATOM 1454 C C . ALA B 1 77 ? -11.758 -7.738 -4.457 1 98.62 77 ALA B C 1
ATOM 1456 O O . ALA B 1 77 ? -11.984 -6.543 -4.66 1 98.62 77 ALA B O 1
ATOM 1457 N N . ILE B 1 78 ? -10.703 -8.172 -3.758 1 98.62 78 ILE B N 1
ATOM 1458 C CA . ILE B 1 78 ? -9.766 -7.242 -3.141 1 98.62 78 ILE B CA 1
ATOM 1459 C C . ILE B 1 78 ? -9.039 -6.449 -4.223 1 98.62 78 ILE B C 1
ATOM 1461 O O . ILE B 1 78 ? -8.789 -5.25 -4.062 1 98.62 78 ILE B O 1
ATOM 1465 N N . PHE B 1 79 ? -8.703 -7.074 -5.316 1 98.75 79 PHE B N 1
ATOM 1466 C CA . PHE B 1 79 ? -8.094 -6.391 -6.453 1 98.75 79 PHE B CA 1
ATOM 1467 C C . PHE B 1 79 ? -8.977 -5.234 -6.91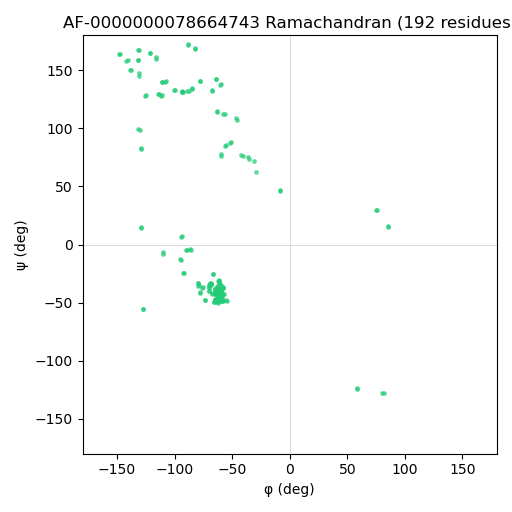8 1 98.75 79 PHE B C 1
ATOM 1469 O O . PHE B 1 79 ? -8.5 -4.105 -7.062 1 98.75 79 PHE B O 1
ATOM 1476 N N . GLN B 1 80 ? -10.234 -5.512 -7.074 1 98.56 80 GLN B N 1
ATOM 1477 C CA . GLN B 1 80 ? -11.164 -4.543 -7.652 1 98.56 80 GLN B CA 1
ATOM 1478 C C . GLN B 1 80 ? -11.516 -3.451 -6.648 1 98.56 80 GLN B C 1
ATOM 1480 O O . GLN B 1 80 ? -11.68 -2.287 -7.02 1 98.56 80 GLN B O 1
ATOM 1485 N N . GLU B 1 81 ? -11.633 -3.791 -5.422 1 98.5 81 GLU B N 1
ATOM 1486 C CA . GLU B 1 81 ? -12.195 -2.883 -4.43 1 98.5 81 GLU B CA 1
ATOM 1487 C C . GLU B 1 81 ? -11.102 -2.068 -3.74 1 98.5 81 GLU B C 1
ATOM 1489 O O . GLU B 1 81 ? -11.367 -0.98 -3.223 1 98.5 81 GLU B O 1
ATOM 1494 N N . ILE B 1 82 ? -9.875 -2.617 -3.727 1 98.69 82 ILE B N 1
ATOM 1495 C CA . ILE B 1 82 ? -8.859 -1.987 -2.885 1 98.69 82 ILE B CA 1
ATOM 1496 C C . ILE B 1 82 ? -7.609 -1.699 -3.711 1 98.69 82 ILE B C 1
ATOM 1498 O O . ILE B 1 82 ? -7.215 -0.541 -3.867 1 98.69 82 ILE B O 1
ATOM 1502 N N . LEU B 1 83 ? -7.023 -2.711 -4.379 1 98.75 83 LEU B N 1
ATOM 1503 C CA . LEU B 1 83 ? -5.691 -2.576 -4.957 1 98.75 83 LEU B CA 1
ATOM 1504 C C . LEU B 1 83 ? -5.727 -1.707 -6.207 1 98.75 83 LEU B C 1
ATOM 1506 O O . LEU B 1 83 ? -4.891 -0.816 -6.375 1 98.75 83 LEU B O 1
ATOM 1510 N N . GLU B 1 84 ? -6.656 -1.992 -7.066 1 98.44 84 GLU B N 1
ATOM 1511 C CA . GLU B 1 84 ? -6.746 -1.223 -8.305 1 98.44 84 GLU B CA 1
ATOM 1512 C C . GLU B 1 84 ? -7.121 0.23 -8.023 1 98.44 84 GLU B C 1
ATOM 1514 O O . GLU B 1 84 ? -6.461 1.15 -8.508 1 98.44 84 GLU B O 1
ATOM 1519 N N . PRO B 1 85 ? -8.148 0.503 -7.246 1 98.44 85 PRO B N 1
ATOM 1520 C CA . PRO B 1 85 ? -8.445 1.9 -6.922 1 98.44 85 PRO B CA 1
ATOM 1521 C C . PRO B 1 85 ? -7.277 2.615 -6.246 1 98.44 85 PRO B C 1
ATOM 1523 O O . PRO B 1 85 ? -7.051 3.801 -6.496 1 98.44 85 PRO B O 1
ATOM 1526 N N . TYR B 1 86 ? -6.535 1.946 -5.387 1 98.25 86 TYR B N 1
ATOM 1527 C CA . TYR B 1 86 ? -5.383 2.568 -4.75 1 98.25 86 TYR B CA 1
ATOM 1528 C C . TYR B 1 86 ? -4.367 3.027 -5.789 1 98.25 86 TYR B C 1
ATOM 1530 O O . TYR B 1 86 ? -3.842 4.141 -5.703 1 98.25 86 TYR B O 1
ATOM 1538 N N . GLU B 1 87 ? -4.125 2.164 -6.711 1 97.94 87 GLU B N 1
ATOM 1539 C CA . GLU B 1 87 ? -3.129 2.531 -7.711 1 97.94 87 GLU B CA 1
ATOM 1540 C C . GLU B 1 87 ? -3.631 3.67 -8.594 1 97.94 87 GLU B C 1
ATOM 1542 O O . GLU B 1 87 ? -2.84 4.488 -9.07 1 97.94 87 GLU B O 1
ATOM 1547 N N . VAL B 1 88 ? -4.883 3.699 -8.844 1 97.06 88 VAL B N 1
ATOM 1548 C CA . VAL B 1 88 ? -5.441 4.805 -9.609 1 97.06 88 VAL B CA 1
ATOM 1549 C C . VAL B 1 88 ? -5.199 6.121 -8.875 1 97.06 88 VAL B C 1
ATOM 1551 O O . VAL B 1 88 ? -4.828 7.125 -9.492 1 97.06 88 VAL B O 1
ATOM 1554 N N . LEU B 1 89 ? -5.398 6.137 -7.59 1 96.62 89 LEU B N 1
ATOM 1555 C CA . LEU B 1 89 ? -5.199 7.324 -6.77 1 96.62 89 LEU B CA 1
ATOM 1556 C C . LEU B 1 89 ? -3.719 7.664 -6.648 1 96.62 89 LEU B C 1
ATOM 1558 O O . LEU B 1 89 ? -3.342 8.836 -6.656 1 96.62 89 LEU B O 1
ATOM 1562 N N . PHE B 1 90 ? -2.895 6.555 -6.496 1 96.56 90 PHE B N 1
ATOM 1563 C CA . PHE B 1 90 ? -1.458 6.715 -6.301 1 96.56 90 PHE B CA 1
ATOM 1564 C C . PHE B 1 90 ? -0.681 5.844 -7.281 1 96.56 90 PHE B C 1
ATOM 1566 O O . PHE B 1 90 ? -0.168 4.785 -6.91 1 96.56 90 PHE B O 1
ATOM 1573 N N . PRO B 1 91 ? -0.547 6.375 -8.406 1 95.25 91 PRO B N 1
ATOM 1574 C CA . PRO B 1 91 ? 0.178 5.586 -9.406 1 95.25 91 PRO B CA 1
ATOM 1575 C C . PRO B 1 91 ? 1.635 5.344 -9.023 1 95.25 91 PRO B C 1
ATOM 1577 O O . PRO B 1 91 ? 2.258 6.188 -8.375 1 95.25 91 PRO B O 1
ATOM 1580 N N . ARG B 1 92 ? 2.094 4.203 -9.328 1 87.75 92 ARG B N 1
ATOM 1581 C CA . ARG B 1 92 ? 3.479 3.867 -9.016 1 87.75 92 ARG B CA 1
ATOM 1582 C C . ARG B 1 92 ? 4.445 4.777 -9.766 1 87.75 92 ARG B C 1
ATOM 1584 O O . ARG B 1 92 ? 4.188 5.156 -10.906 1 87.75 92 ARG B O 1
ATOM 1591 N N . SER B 1 93 ? 5.293 5.703 -8.914 1 69.44 93 SER B N 1
ATOM 1592 C CA . SER B 1 93 ? 6.211 6.68 -9.492 1 69.44 93 SER B CA 1
ATOM 1593 C C . SER B 1 93 ? 7.055 6.055 -10.602 1 69.44 93 SER B C 1
ATOM 1595 O O . SER B 1 93 ? 7.59 4.957 -10.438 1 69.44 93 SER B O 1
ATOM 1597 N N . GLU B 1 94 ? 6.805 6.398 -11.805 1 52.5 94 GLU B N 1
ATOM 1598 C CA . GLU B 1 94 ? 7.902 6.168 -12.742 1 52.5 94 GLU B CA 1
ATOM 1599 C C . GLU B 1 94 ? 9.172 6.883 -12.289 1 52.5 94 GLU B C 1
ATOM 1601 O O . GLU B 1 94 ? 9.109 8.016 -11.805 1 52.5 94 GLU B O 1
ATOM 1606 N N . GLY B 1 95 ? 10.086 6.3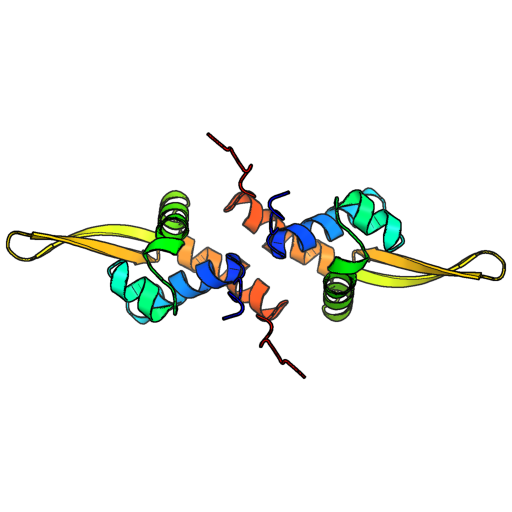83 -11.391 1 44.25 95 GLY B N 1
ATOM 1607 C CA . GLY B 1 95 ? 11.375 7.051 -11.281 1 44.25 95 GLY B CA 1
ATOM 1608 C C . GLY B 1 95 ? 11.594 8.109 -12.344 1 44.25 95 GLY B C 1
ATOM 1609 O O . GLY B 1 95 ? 12.023 7.805 -13.461 1 44.25 95 GLY B O 1
ATOM 1610 N N . GLU B 1 96 ? 10.758 9.047 -12.734 1 38.44 96 GLU B N 1
ATOM 1611 C CA . GLU B 1 96 ? 11.383 10.016 -13.625 1 38.44 96 GLU B CA 1
ATOM 1612 C C . GLU B 1 96 ? 12.562 10.719 -12.953 1 38.44 96 GLU B C 1
ATOM 1614 O O . GLU B 1 96 ? 12.406 11.297 -11.875 1 38.44 96 GLU B O 1
ATOM 1619 N N . GLU B 1 97 ? 13.766 10.141 -12.82 1 34.34 97 GLU B N 1
ATOM 1620 C CA . GLU B 1 97 ? 14.953 10.984 -12.93 1 34.34 97 GLU B CA 1
ATOM 1621 C C . GLU B 1 97 ? 14.703 12.18 -13.844 1 34.34 97 GLU B C 1
ATOM 1623 O O . GLU B 1 97 ? 14.477 12.008 -15.047 1 34.34 97 GLU B O 1
ATOM 1628 N N . LYS B 1 98 ? 13.797 13.219 -13.703 1 26.69 98 LYS B N 1
ATOM 1629 C CA . LYS B 1 98 ? 14.477 14.398 -14.234 1 26.69 98 LYS B CA 1
ATOM 1630 C C . LYS B 1 98 ? 15.695 14.758 -13.398 1 26.69 98 LYS B C 1
ATOM 1632 O O . LYS B 1 98 ? 15.68 14.617 -12.172 1 26.69 98 LYS B O 1
#

Solvent-accessible surface area (backbone atoms only — not comparable to full-atom values): 11288 Å² total; per-residue (Å²): 125,79,76,75,80,70,54,61,68,57,53,56,41,42,52,47,50,50,24,66,72,67,38,69,36,35,66,67,60,48,26,52,75,64,74,44,57,52,87,82,43,47,64,59,54,53,50,35,36,74,67,44,31,30,43,76,48,78,39,79,50,88,97,41,76,43,62,33,33,33,60,30,74,58,26,53,49,44,38,64,60,30,44,49,53,47,37,70,72,52,58,80,75,68,81,67,78,123,127,80,76,75,79,68,56,60,67,57,52,56,40,41,53,48,51,52,24,66,72,66,37,68,37,36,66,67,60,48,26,50,75,63,74,46,57,53,88,82,42,46,65,59,54,52,50,34,37,73,67,46,31,29,42,77,46,77,41,80,49,89,97,41,76,43,62,32,33,34,60,31,74,57,26,53,49,44,38,65,61,29,42,51,53,47,37,71,72,52,58,78,77,69,80,68,80,122

Secondary structure (DSSP, 8-state):
-------HHHHHHHHHHHHHHH-SB-HHHHHHHTT--HHHHHHHHHHHHHTTSEEEEEEEETTEEEEEEEE-HHHHHHIIIIIHHHHHHS--------/-------HHHHHHHHHHHHHHH-SB-HHHHHHHTT--HHHHHHHHHHHHHTTSEEEEEEEETTEEEEEEEE-HHHHHHIIIIIHHHHHHS--------

Radius of gyration: 19.79 Å; Cα contacts (8 Å, |Δi|>4): 232; chains: 2; bounding box: 36×78×34 Å

Foldseek 3Di:
DPPPDDDLLVVLLLLQVVCVVPPKDAQCVSQVSSVHDSVVCVVSVVVCCVVPQKPWDWDDDDPDIGIIIHGDPVNVVCSVPPSVVVCVVPPDDPPPPD/DPPPDDDLLVVLLLLQVVCVVPPKDAQCVSQVSSVHDSVVCVVSVVVCCVVPQKPWDWDDDDPDITIIIHGDPVNVVCSVPPSVVVCVVPPDDPPPPD

Nearest PDB structures (foldseek):
  7el3-assembly1_B  TM=8.475E-01  e=1.213E-03  Acinetobacter baumannii
  2mlg-assembly1_A  TM=7.836E-01  e=1.378E-03  Fuselloviridae
  6pco-assembly2_C  TM=8.187E-01  e=3.380E-03  Bordetella bronchiseptica
  3e6m-assembly1_A  TM=7.328E-01  e=2.301E-03  Ruegeria pomeroyi
  5hli-assembly1_A  TM=7.286E-01  e=2.974E-03  Staphylococcus epidermidis

Sequence (196 aa):
MVHEYRDRVYIRKDVILKLSEYGELNQSKLMSYCGLNNVKHKAIIDDMVEKGLIIRFEEPWGNKTIIKYKVSEKGRAIFQEILEPYEVLFPRSEGEEKMVHEYRDRVYIRKDVILKLSEYGELNQSKLMSYCGLNNVKHKAIIDDMVEKGLIIRFEEPWGNKTIIKYKVSEKGRAIFQEILEPYEVLFPRSEGEEK

Organism: Nitrososphaera gargensis (strain Ga9.2) (NCBI:txid1237085)

pLDDT: mean 89.95, std 16.66, range [26.67, 98.75]

InterPro domains:
  IPR036388 Winged helix-like DNA-binding domain superfamily [G3DSA:1.10.10.10] (11-94)
  IPR036390 Winged helix DNA-binding domain superfamily [SSF46785] (14-88)
  IPR038723 ArnR1-like, winged helix-turn-helix domain [PF14947] (6-83)